Protein AF-A0A3D4QXJ4-F1 (afdb_monomer)

Sequence (279 aa):
ETQIVLYYKHEIADFLVPEVRTVMQEKKSTEELIVEELLKGPQGFQKVLVMPPSTEIIDVTRRNDTVFVNLTDDFLNPFDLSAIPGKENLPEEEVLAAQQEMKLFAIYSIVNSLTYLDGLNQVKIMVSNTQLSYRDMDADLLLQKNSILDLDSPMVALRRNKNVNQTPAETVRFFLNALITDPNWDILYPFLSNRTMDGNKLPPLDEFKAQISPIVGGMISFEGNLILDEEPLREKAFVTVQYTDKTVEPQKVVMEVLTLDYVDGIWKLRLPESFIQLR

Solvent-accessible surface area (backbone atoms only — not comparable to full-atom values): 15657 Å² total; per-residue (Å²): 116,44,80,47,56,38,36,30,34,30,42,80,50,100,31,27,34,47,43,82,44,80,41,80,71,75,93,66,55,72,66,44,49,50,55,55,53,47,74,73,36,66,88,58,85,68,42,34,68,52,64,24,67,84,51,44,79,75,47,62,49,78,56,91,42,35,36,38,40,23,27,36,64,34,60,69,45,75,60,66,41,70,80,37,61,95,42,60,82,61,57,79,89,47,45,62,58,51,47,37,50,44,40,50,49,31,53,46,25,54,29,43,23,53,39,65,43,88,78,32,56,30,31,31,74,27,41,71,88,35,79,44,24,22,54,78,60,48,37,62,84,75,59,56,100,82,52,96,65,58,52,81,36,65,59,69,66,39,55,63,64,67,91,50,34,72,42,63,64,55,49,51,49,55,55,55,56,28,28,40,54,65,56,59,56,89,69,50,52,83,39,43,33,71,32,30,65,92,64,46,73,55,63,60,69,72,59,40,62,71,41,40,45,92,78,53,40,48,41,38,50,67,82,84,70,44,70,76,47,77,51,80,55,95,55,36,32,41,33,32,36,40,38,32,38,56,83,48,90,77,64,42,82,46,74,51,73,46,46,28,38,54,51,94,56,38,59,11,39,26,51,51,66,89,80,47,56,62,114

Radius of gyration: 20.76 Å; Cα contacts (8 Å, |Δi|>4): 523; chains: 1; bounding box: 53×42×66 Å

pLDDT: mean 92.04, std 7.46, range [47.72, 98.75]

Nearest PDB structures (foldseek):
  3zg5-assembly2_B  TM=5.822E-01  e=7.050E-03  Staphylococcus aureus subsp. aureus Mu50
  5m1a-assembly1_A  TM=5.835E-01  e=1.436E-02  Staphylococcus aureus
  4cpk-assembly2_B  TM=5.983E-01  e=1.931E-02  Staphylococcus aureus subsp. aureus Mu50
  5m19-assembly1_A  TM=5.844E-01  e=1.617E-02  Staphylococcus aureus
  5m18-assembly1_A  TM=5.660E-01  e=1.931E-02  Staphylococcus aureus

Secondary structure (DSSP, 8-state):
-EEEEEEEEESSSSSEEEEEEEE---SS-HHHHHHHHHHT---STTEE----TT--EEEEEEETTEEEEEE-GGGGSPP-GGGSTT-TT--HHHHHHHHHHHHHHHHHHHHHHHTTSTT--EEEEEETTB--BTTTTT-GGGS-TT-S--TTSBPPPEEP-GGGB--HHHHHHHHHHHHHS---HHHHGGGB-SB-TTSPBPPPHHHHHHHB-S--SSSEE-SS-SEEEEEE-SSEEEEEEEEEE-SSSS-EEEEEEEEEEEETTEEEEPPPGGG--B-

Structure (mmCIF, N/CA/C/O backbone):
data_AF-A0A3D4QXJ4-F1
#
_entry.id   AF-A0A3D4QXJ4-F1
#
loop_
_atom_site.group_PDB
_atom_site.id
_atom_site.type_symbol
_atom_site.label_atom_id
_atom_site.label_alt_id
_atom_site.label_comp_id
_atom_site.label_asym_id
_atom_site.label_entity_id
_atom_site.label_seq_id
_atom_site.pdbx_PDB_ins_code
_atom_site.Cartn_x
_atom_site.Cartn_y
_atom_site.Cartn_z
_atom_site.occupancy
_atom_site.B_iso_or_equiv
_atom_site.auth_seq_id
_atom_site.auth_comp_id
_atom_site.auth_asym_id
_atom_site.auth_atom_id
_atom_site.pdbx_PDB_model_num
ATOM 1 N N . GLU A 1 1 ? 5.506 -14.517 23.188 1.00 87.88 1 GLU A N 1
ATOM 2 C CA . GLU A 1 1 ? 5.745 -13.746 21.954 1.00 87.88 1 GLU A CA 1
ATOM 3 C C . GLU A 1 1 ? 4.715 -14.146 20.916 1.00 87.88 1 GLU A C 1
ATOM 5 O O . GLU A 1 1 ? 4.414 -15.330 20.803 1.00 87.88 1 GLU A O 1
ATOM 10 N N . THR A 1 2 ? 4.172 -13.163 20.210 1.00 91.88 2 THR A N 1
ATOM 11 C CA . THR A 1 2 ? 3.203 -13.320 19.126 1.00 91.88 2 THR A CA 1
ATOM 12 C C . THR A 1 2 ? 3.778 -12.637 17.896 1.00 91.88 2 THR A C 1
ATOM 14 O O . THR A 1 2 ? 4.283 -11.517 17.987 1.00 91.88 2 THR A O 1
ATOM 17 N N . GLN A 1 3 ? 3.723 -13.314 16.753 1.00 95.19 3 GLN A N 1
ATOM 18 C CA . GLN A 1 3 ? 4.103 -12.732 15.475 1.00 95.19 3 GLN A CA 1
ATOM 19 C C . GLN A 1 3 ? 2.876 -12.072 14.842 1.00 95.19 3 GLN A C 1
ATOM 21 O O . GLN A 1 3 ? 1.833 -12.709 14.703 1.00 95.19 3 GLN A O 1
ATOM 26 N N . ILE A 1 4 ? 3.005 -10.802 14.475 1.00 96.31 4 ILE A N 1
ATOM 27 C CA . ILE A 1 4 ? 1.965 -10.011 13.812 1.00 96.31 4 ILE A CA 1
ATOM 28 C C . ILE A 1 4 ? 2.487 -9.468 12.482 1.00 96.31 4 ILE A C 1
ATOM 30 O O . ILE A 1 4 ? 3.697 -9.326 12.291 1.00 96.31 4 ILE A O 1
ATOM 34 N N . VAL A 1 5 ? 1.567 -9.165 11.567 1.00 96.38 5 VAL A N 1
ATOM 35 C CA . VAL A 1 5 ? 1.877 -8.544 10.275 1.00 96.38 5 VAL A CA 1
ATOM 36 C C . VAL A 1 5 ? 1.193 -7.188 10.201 1.00 96.38 5 VAL A C 1
ATOM 38 O O . VAL A 1 5 ? -0.025 -7.095 10.342 1.00 96.38 5 VAL A O 1
ATOM 41 N N . LEU A 1 6 ? 1.993 -6.151 9.982 1.00 97.69 6 LEU A N 1
ATOM 42 C CA . LEU A 1 6 ? 1.577 -4.754 9.940 1.00 97.69 6 LEU A CA 1
ATOM 43 C C . LEU A 1 6 ? 1.812 -4.207 8.535 1.00 97.69 6 LEU A C 1
ATOM 45 O O . LEU A 1 6 ? 2.882 -4.405 7.974 1.00 97.69 6 LEU A O 1
ATOM 49 N N . TYR A 1 7 ? 0.826 -3.540 7.950 1.00 97.44 7 TYR A N 1
ATOM 50 C CA . TYR A 1 7 ? 0.940 -2.956 6.615 1.00 97.44 7 TYR A CA 1
ATOM 51 C C . TYR A 1 7 ? 1.216 -1.462 6.713 1.00 97.44 7 TYR A C 1
ATOM 53 O O . TYR A 1 7 ? 0.394 -0.721 7.240 1.00 97.44 7 TYR A O 1
ATOM 61 N N . TYR A 1 8 ? 2.335 -1.013 6.154 1.00 97.44 8 TYR A N 1
ATOM 62 C CA . TYR A 1 8 ? 2.738 0.396 6.118 1.00 97.44 8 TYR A CA 1
ATOM 63 C C . TYR A 1 8 ? 2.820 0.889 4.682 1.00 97.44 8 TYR A C 1
ATOM 65 O O . TYR A 1 8 ? 3.066 0.087 3.785 1.00 97.44 8 TYR A O 1
ATOM 73 N N . LYS A 1 9 ? 2.662 2.194 4.443 1.00 95.81 9 LYS A N 1
ATOM 74 C CA . LYS A 1 9 ? 2.926 2.749 3.110 1.00 95.81 9 LYS A CA 1
ATOM 75 C C . LYS A 1 9 ? 4.417 2.608 2.813 1.00 95.81 9 LYS A C 1
ATOM 77 O O . LYS A 1 9 ? 5.252 2.835 3.690 1.00 95.81 9 LYS A O 1
ATOM 82 N N . HIS A 1 10 ? 4.755 2.243 1.584 1.00 94.12 10 HIS A N 1
ATOM 83 C CA . HIS A 1 10 ? 6.126 2.369 1.114 1.00 94.12 10 HIS A CA 1
ATOM 84 C C . HIS A 1 10 ? 6.531 3.852 1.079 1.00 94.12 10 HIS A C 1
ATOM 86 O O . HIS A 1 10 ? 5.725 4.701 0.702 1.00 94.12 10 HIS A O 1
ATOM 92 N N . GLU A 1 11 ? 7.771 4.182 1.445 1.00 90.81 11 GLU A N 1
ATOM 93 C CA . GLU A 1 11 ? 8.228 5.578 1.588 1.00 90.81 11 GLU A CA 1
ATOM 94 C C . GLU A 1 11 ? 7.940 6.432 0.340 1.00 90.81 11 GLU A C 1
ATOM 96 O O . GLU A 1 11 ? 7.282 7.462 0.437 1.00 90.81 11 GLU A O 1
ATOM 101 N N . ILE A 1 12 ? 8.322 5.936 -0.838 1.00 85.69 12 ILE A N 1
ATOM 102 C CA . ILE A 1 12 ? 8.259 6.667 -2.116 1.00 85.69 12 ILE A CA 1
ATOM 103 C C . ILE A 1 12 ? 7.176 6.178 -3.079 1.00 85.69 12 ILE A C 1
ATOM 105 O O . ILE A 1 12 ? 6.898 6.844 -4.067 1.00 85.69 12 ILE A O 1
ATOM 109 N N . ALA A 1 13 ? 6.585 5.007 -2.834 1.00 87.31 13 ALA A N 1
ATOM 110 C CA . ALA A 1 13 ? 5.618 4.411 -3.751 1.00 87.31 13 ALA A CA 1
ATOM 111 C C . ALA A 1 13 ? 4.249 4.314 -3.089 1.00 87.31 13 ALA A C 1
ATOM 113 O O . ALA A 1 13 ? 4.142 4.155 -1.870 1.00 87.31 13 ALA A O 1
ATOM 114 N N . ASP A 1 14 ? 3.205 4.425 -3.897 1.00 89.00 14 ASP A N 1
ATOM 115 C CA . ASP A 1 14 ? 1.828 4.507 -3.423 1.00 89.00 14 ASP A CA 1
ATOM 116 C C . ASP A 1 14 ? 1.197 3.110 -3.359 1.00 89.00 14 ASP A C 1
ATOM 118 O O . ASP A 1 14 ? 0.270 2.754 -4.081 1.00 89.00 14 ASP A O 1
ATOM 122 N N . PHE A 1 15 ? 1.759 2.296 -2.465 1.00 92.00 15 PHE A N 1
ATOM 123 C CA . PHE A 1 15 ? 1.221 1.008 -2.038 1.00 92.00 15 PHE A CA 1
ATOM 124 C C . PHE A 1 15 ? 1.662 0.678 -0.610 1.00 92.00 15 PHE A C 1
ATOM 126 O O . PHE A 1 15 ? 2.606 1.255 -0.063 1.00 92.00 15 PHE A O 1
ATOM 133 N N . LEU A 1 16 ? 0.982 -0.291 -0.008 1.00 95.81 16 LEU A N 1
ATOM 134 C CA . LEU A 1 16 ? 1.282 -0.833 1.304 1.00 95.81 16 LEU A CA 1
ATOM 135 C C . LEU A 1 16 ? 2.229 -2.032 1.200 1.00 95.81 16 LEU A C 1
ATOM 137 O O . LEU A 1 16 ? 2.061 -2.909 0.356 1.00 95.81 16 LEU A O 1
ATOM 141 N N . VAL A 1 17 ? 3.186 -2.120 2.110 1.00 95.38 17 VAL A N 1
ATOM 142 C CA . VAL A 1 17 ? 4.108 -3.249 2.248 1.00 95.38 17 VAL A CA 1
ATOM 143 C C . VAL A 1 17 ? 4.004 -3.834 3.659 1.00 95.38 17 VAL A C 1
ATOM 145 O O . VAL A 1 17 ? 3.865 -3.081 4.628 1.00 95.38 17 VAL A O 1
ATOM 148 N N . PRO A 1 18 ? 4.037 -5.168 3.807 1.00 95.31 18 PRO A N 1
ATOM 149 C CA . PRO A 1 18 ? 3.991 -5.810 5.110 1.00 95.31 18 PRO A CA 1
ATOM 150 C C . PRO A 1 18 ? 5.315 -5.669 5.875 1.00 95.31 18 PRO A C 1
ATOM 152 O O . PRO A 1 18 ? 6.410 -5.707 5.317 1.00 95.31 18 PRO A O 1
ATOM 155 N N . GLU A 1 19 ? 5.205 -5.600 7.192 1.00 95.75 19 GLU A N 1
ATOM 156 C CA . GLU A 1 19 ? 6.273 -5.762 8.167 1.00 95.75 19 GLU A CA 1
ATOM 157 C C . GLU A 1 19 ? 5.863 -6.869 9.138 1.00 95.75 19 GLU A C 1
ATOM 159 O O . GLU A 1 19 ? 4.765 -6.850 9.695 1.00 95.75 19 GLU A O 1
ATOM 164 N N . VAL A 1 20 ? 6.744 -7.848 9.337 1.00 95.19 20 VAL A N 1
ATOM 165 C CA . VAL A 1 20 ? 6.538 -8.906 10.326 1.00 95.19 20 VAL A CA 1
ATOM 166 C C . VAL A 1 20 ? 7.206 -8.479 11.625 1.00 95.19 20 VAL A C 1
ATOM 168 O O . VAL A 1 20 ? 8.414 -8.250 11.647 1.00 95.19 20 VAL A O 1
ATOM 171 N N . ARG A 1 21 ? 6.434 -8.405 12.710 1.00 94.62 21 ARG A N 1
ATOM 172 C CA . ARG A 1 21 ? 6.926 -8.000 14.030 1.00 94.62 21 ARG A CA 1
ATOM 173 C C . ARG A 1 21 ? 6.649 -9.085 15.060 1.00 94.62 21 ARG A C 1
ATOM 175 O O . ARG A 1 21 ? 5.556 -9.645 15.103 1.00 94.62 21 ARG A O 1
ATOM 182 N N . THR A 1 22 ? 7.632 -9.360 15.910 1.00 95.06 22 THR A N 1
ATOM 183 C CA . THR A 1 22 ? 7.460 -10.226 17.080 1.00 95.06 22 THR A CA 1
ATOM 184 C C . THR A 1 22 ? 7.271 -9.352 18.308 1.00 95.06 22 THR A C 1
ATOM 186 O O . THR A 1 22 ? 8.143 -8.553 18.640 1.00 95.06 22 THR A O 1
ATOM 189 N N . VAL A 1 23 ? 6.133 -9.498 18.982 1.00 94.31 23 VAL A N 1
ATOM 190 C CA . VAL A 1 23 ? 5.751 -8.668 20.130 1.00 94.31 23 VAL A CA 1
ATOM 191 C C . VAL A 1 23 ? 5.362 -9.521 21.331 1.00 94.31 23 VAL A C 1
ATOM 193 O O . VAL A 1 23 ? 4.898 -10.658 21.203 1.00 94.31 23 VAL A O 1
ATOM 196 N N . MET A 1 24 ? 5.552 -8.985 22.533 1.00 91.56 24 MET A N 1
ATOM 197 C CA . MET A 1 24 ? 5.084 -9.632 23.756 1.00 91.56 24 MET A CA 1
ATOM 198 C C . MET A 1 24 ? 3.602 -9.334 23.950 1.00 91.56 24 MET A C 1
ATOM 200 O O . MET A 1 24 ? 3.219 -8.221 24.293 1.00 91.56 24 MET A O 1
ATOM 204 N N . GLN A 1 25 ? 2.764 -10.342 23.721 1.00 87.62 25 GLN A N 1
ATOM 205 C CA . GLN A 1 25 ? 1.339 -10.247 23.999 1.00 87.62 25 GLN A CA 1
ATOM 206 C C . GLN A 1 25 ? 1.088 -10.504 25.487 1.00 87.62 25 GLN A C 1
ATOM 208 O O . GLN A 1 25 ? 1.379 -11.586 25.995 1.00 87.62 25 GLN A O 1
ATOM 213 N N . GLU A 1 26 ? 0.562 -9.495 26.178 1.00 85.62 26 GLU A N 1
ATOM 214 C CA . GLU A 1 26 ? 0.156 -9.600 27.580 1.00 85.62 26 GLU A CA 1
ATOM 215 C C . GLU A 1 26 ? -1.332 -9.978 27.694 1.00 85.62 26 GLU A C 1
ATOM 217 O O . GLU A 1 26 ? -1.749 -11.035 27.233 1.00 85.62 26 GLU A O 1
ATOM 222 N N . LYS A 1 27 ? -2.155 -9.127 28.323 1.00 87.75 27 LYS A N 1
ATOM 223 C CA . LYS A 1 27 ? -3.584 -9.385 28.576 1.00 87.75 27 LYS A CA 1
ATOM 224 C C . LYS A 1 27 ? -4.519 -8.887 27.467 1.00 87.75 27 LYS A C 1
ATOM 226 O O . LYS A 1 27 ? -5.724 -9.095 27.576 1.00 87.75 27 LYS A O 1
ATOM 231 N N . LYS A 1 28 ? -3.987 -8.210 26.448 1.00 90.31 28 LYS A N 1
ATOM 232 C CA . LYS A 1 28 ? -4.768 -7.608 25.358 1.00 90.31 28 LYS A CA 1
ATOM 233 C C . LYS A 1 28 ? -5.115 -8.628 24.277 1.00 90.31 28 LYS A C 1
ATOM 235 O O . LYS A 1 28 ? -4.411 -9.630 24.093 1.00 90.31 28 LYS A O 1
ATOM 240 N N . SER A 1 29 ? -6.194 -8.351 23.549 1.00 94.00 29 SER A N 1
ATOM 241 C CA . SER A 1 29 ? -6.539 -9.119 22.349 1.00 94.00 29 SER A CA 1
ATOM 242 C C . SER A 1 29 ? -5.460 -8.950 21.272 1.00 94.00 29 SER A C 1
ATOM 244 O O . SER A 1 29 ? -4.729 -7.957 21.260 1.00 94.00 29 SER A O 1
ATOM 246 N N . THR A 1 30 ? -5.326 -9.925 20.370 1.00 95.56 30 THR A N 1
ATOM 247 C CA . THR A 1 30 ? -4.364 -9.813 19.261 1.00 95.56 30 THR A CA 1
ATOM 248 C C . THR A 1 30 ? -4.776 -8.690 18.306 1.00 95.56 30 THR A C 1
ATOM 250 O O . THR A 1 30 ? -3.919 -8.006 17.760 1.00 95.56 30 THR A O 1
ATOM 253 N N . GLU A 1 31 ? -6.078 -8.462 18.143 1.00 96.94 31 GLU A N 1
ATOM 254 C CA . GLU A 1 31 ? -6.645 -7.380 17.345 1.00 96.94 31 GLU A CA 1
ATOM 255 C C . GLU A 1 31 ? -6.253 -5.997 17.889 1.00 96.94 31 GLU A C 1
ATOM 257 O O . GLU A 1 31 ? -5.743 -5.169 17.139 1.00 96.94 31 GLU A O 1
ATOM 262 N N . GLU A 1 32 ? -6.430 -5.758 19.191 1.00 96.81 32 GLU A N 1
ATOM 263 C CA . GLU A 1 32 ? -6.021 -4.509 19.851 1.00 96.81 32 GLU A CA 1
ATOM 264 C C . GLU A 1 32 ? -4.504 -4.301 19.755 1.00 96.81 32 GLU A C 1
ATOM 266 O O . GLU A 1 32 ? -4.047 -3.230 19.360 1.00 96.81 32 GLU A O 1
ATOM 271 N N . LEU A 1 33 ? -3.725 -5.361 20.006 1.00 96.62 33 LEU A N 1
ATOM 272 C CA . LEU A 1 33 ? -2.267 -5.341 19.881 1.00 96.62 33 LEU A CA 1
ATOM 273 C C . LEU A 1 33 ? -1.806 -4.947 18.469 1.00 96.62 33 LEU A C 1
ATOM 275 O O . LEU A 1 33 ? -0.858 -4.181 18.338 1.00 96.62 33 LEU A O 1
ATOM 279 N N . ILE A 1 34 ? -2.465 -5.442 17.416 1.00 97.75 34 ILE A N 1
ATOM 280 C CA . ILE A 1 34 ? -2.132 -5.092 16.026 1.00 97.75 34 ILE A CA 1
ATOM 281 C C . ILE A 1 34 ? -2.307 -3.598 15.777 1.00 97.75 34 ILE A C 1
ATOM 283 O O . ILE A 1 34 ? -1.409 -2.980 15.211 1.00 97.75 34 ILE A O 1
ATOM 287 N N . VAL A 1 35 ? -3.442 -3.017 16.176 1.00 97.88 35 VAL A N 1
ATOM 288 C CA . VAL A 1 35 ? -3.703 -1.594 15.912 1.00 97.88 35 VAL A CA 1
ATOM 289 C C . VAL A 1 35 ? -2.750 -0.720 16.732 1.00 97.88 35 VAL A C 1
ATOM 291 O O . VAL A 1 35 ? -2.196 0.238 16.201 1.00 97.88 35 VAL A O 1
ATOM 294 N N . GLU A 1 36 ? -2.473 -1.081 17.988 1.00 96.69 36 GLU A N 1
ATOM 295 C CA . GLU A 1 36 ? -1.505 -0.360 18.824 1.00 96.69 36 GLU A CA 1
ATOM 296 C C . GLU A 1 36 ? -0.091 -0.393 18.241 1.00 96.69 36 GLU A C 1
ATOM 298 O O . GLU A 1 36 ? 0.585 0.632 18.165 1.00 96.69 36 GLU A O 1
ATOM 303 N N . GLU A 1 37 ? 0.372 -1.568 17.817 1.00 97.06 37 GLU A N 1
ATOM 304 C CA . GLU A 1 37 ? 1.694 -1.726 17.212 1.00 97.06 37 GLU A CA 1
ATOM 305 C C . GLU A 1 37 ? 1.797 -1.034 15.853 1.00 97.06 37 GLU A C 1
ATOM 307 O O . GLU A 1 37 ? 2.856 -0.495 15.522 1.00 97.06 37 GLU A O 1
ATOM 312 N N . LEU A 1 38 ? 0.701 -0.995 15.090 1.00 98.00 38 LEU A N 1
ATOM 313 C CA . LEU A 1 38 ? 0.627 -0.252 13.840 1.00 98.00 38 LEU A CA 1
ATOM 314 C C . LEU A 1 38 ? 0.870 1.243 14.079 1.00 98.00 38 LEU A C 1
ATOM 316 O O . LEU A 1 38 ? 1.737 1.825 13.427 1.00 98.00 38 LEU A O 1
ATOM 320 N N . LEU A 1 39 ? 0.165 1.839 15.049 1.00 97.31 39 LEU A N 1
ATOM 321 C CA . LEU A 1 39 ? 0.251 3.269 15.374 1.00 97.31 39 LEU A CA 1
ATOM 322 C C . LEU A 1 39 ? 1.609 3.695 15.950 1.00 97.31 39 LEU A C 1
ATOM 324 O O . LEU A 1 39 ? 1.978 4.860 15.832 1.00 97.31 39 LEU A O 1
ATOM 328 N N . LYS A 1 40 ? 2.403 2.766 16.499 1.00 96.62 40 LYS A N 1
ATOM 329 C CA . LYS A 1 40 ? 3.808 3.035 16.876 1.00 96.62 40 LYS A CA 1
ATOM 330 C C . LYS A 1 40 ? 4.716 3.306 15.672 1.00 96.62 40 LYS A C 1
ATOM 332 O O . LYS A 1 40 ? 5.833 3.783 15.854 1.00 96.62 40 LYS A O 1
ATOM 337 N N . GLY A 1 41 ? 4.247 3.004 14.464 1.00 96.25 41 GLY A N 1
ATOM 338 C CA . GLY A 1 41 ? 4.988 3.176 13.224 1.00 96.25 41 GLY A CA 1
ATOM 339 C C . GLY A 1 41 ? 5.901 1.995 12.878 1.00 96.25 41 GLY A C 1
ATOM 340 O O . GLY A 1 41 ? 6.032 1.048 13.663 1.00 96.25 41 GLY A O 1
ATOM 341 N N . PRO A 1 42 ? 6.483 2.010 11.668 1.00 96.00 42 PRO A N 1
ATOM 342 C CA . PRO A 1 42 ? 7.332 0.935 11.167 1.00 96.00 42 PRO A CA 1
ATOM 343 C C . PRO A 1 42 ? 8.685 0.878 11.885 1.00 96.00 42 PRO A C 1
ATOM 345 O O . PRO A 1 42 ? 9.196 1.886 12.368 1.00 96.00 42 PRO A O 1
ATOM 348 N N . GLN A 1 43 ? 9.284 -0.313 11.914 1.00 93.69 43 GLN A N 1
ATOM 349 C CA . GLN A 1 43 ? 10.652 -0.541 12.401 1.00 93.69 43 GLN A CA 1
ATOM 350 C C . GLN A 1 43 ? 11.628 -0.846 11.256 1.00 93.69 43 GLN A C 1
ATOM 352 O O . GLN A 1 43 ? 12.840 -0.710 11.418 1.00 93.69 43 GLN A O 1
ATOM 357 N N . GLY A 1 44 ? 11.109 -1.282 10.107 1.00 85.44 44 GLY A N 1
ATOM 358 C CA . GLY A 1 44 ? 11.886 -1.565 8.911 1.00 85.44 44 GLY A CA 1
ATOM 359 C C . GLY A 1 44 ? 12.138 -0.331 8.045 1.00 85.44 44 GLY A C 1
ATOM 360 O O . GLY A 1 44 ? 11.372 0.631 8.042 1.00 85.44 44 GLY A O 1
ATOM 361 N N . PHE A 1 45 ? 13.198 -0.404 7.243 1.00 85.88 45 PHE A N 1
ATOM 362 C CA . PHE A 1 45 ? 13.494 0.591 6.215 1.00 85.88 45 PHE A CA 1
ATOM 363 C C . PHE A 1 45 ? 12.397 0.639 5.138 1.00 85.88 45 PHE A C 1
ATOM 365 O O . PHE A 1 45 ? 11.700 -0.354 4.896 1.00 85.88 45 PHE A O 1
ATOM 372 N N . GLN A 1 46 ? 12.311 1.781 4.449 1.00 90.06 46 GLN A N 1
ATOM 373 C CA . GLN A 1 46 ? 11.451 2.014 3.280 1.00 90.06 46 GLN A CA 1
ATOM 374 C C . GLN A 1 46 ? 9.944 1.993 3.557 1.00 90.06 46 GLN A C 1
ATOM 376 O O . GLN A 1 46 ? 9.127 1.834 2.650 1.00 90.06 46 GLN A O 1
ATOM 381 N N . LYS A 1 47 ? 9.568 2.152 4.825 1.00 94.25 47 LYS A N 1
ATOM 382 C CA . LYS A 1 47 ? 8.190 2.116 5.303 1.00 94.25 47 LYS A CA 1
ATOM 383 C C . LYS A 1 47 ? 7.905 3.392 6.074 1.00 94.25 47 LYS A C 1
ATOM 385 O O . LYS A 1 47 ? 8.744 3.843 6.850 1.00 94.25 47 LYS A O 1
ATOM 390 N N . VAL A 1 48 ? 6.711 3.943 5.895 1.00 95.38 48 VAL A N 1
ATOM 391 C CA . VAL A 1 48 ? 6.237 5.116 6.633 1.00 95.38 48 VAL A CA 1
ATOM 392 C C . VAL A 1 48 ? 4.849 4.856 7.208 1.00 95.38 48 VAL A C 1
ATOM 394 O O . VAL A 1 48 ? 4.008 4.187 6.596 1.00 95.38 48 VAL A O 1
ATOM 397 N N . LEU A 1 49 ? 4.609 5.371 8.415 1.00 95.81 49 LEU A N 1
ATOM 398 C CA . LEU A 1 49 ? 3.267 5.413 8.983 1.00 95.81 49 LEU A CA 1
ATOM 399 C C . LEU A 1 49 ? 2.469 6.496 8.260 1.00 95.81 49 LEU A C 1
ATOM 401 O O . LEU A 1 49 ? 2.884 7.650 8.227 1.00 95.81 49 LEU A O 1
ATOM 405 N N . VAL A 1 50 ? 1.313 6.124 7.720 1.00 94.62 50 VAL A N 1
ATOM 406 C CA . VAL A 1 50 ? 0.352 7.072 7.152 1.00 94.62 50 VAL A CA 1
ATOM 407 C C . VAL A 1 50 ? -0.857 7.086 8.058 1.00 94.62 50 VAL A C 1
ATOM 409 O O . VAL A 1 50 ? -1.721 6.217 7.983 1.00 94.62 50 VAL A O 1
ATOM 412 N N . MET A 1 51 ? -0.867 8.052 8.963 1.00 96.31 51 MET A N 1
ATOM 413 C CA . MET A 1 51 ? -1.939 8.269 9.921 1.00 96.31 51 MET A CA 1
ATOM 414 C C . MET A 1 51 ? -2.005 9.765 10.228 1.00 96.31 51 MET A C 1
ATOM 416 O O . MET A 1 51 ? -0.947 10.398 10.298 1.00 96.31 51 MET A O 1
ATOM 420 N N . PRO A 1 52 ? -3.196 10.350 10.423 1.00 96.19 52 PRO A N 1
ATOM 421 C CA . PRO A 1 52 ? -3.289 11.710 10.926 1.00 96.19 52 PRO A CA 1
ATOM 422 C C . PRO A 1 52 ? -2.595 11.836 12.293 1.00 96.19 52 PRO A C 1
ATOM 424 O O . PRO A 1 52 ? -2.669 10.895 13.100 1.00 96.19 52 PRO A O 1
ATOM 427 N N . PRO A 1 53 ? -1.921 12.966 12.572 1.00 90.06 53 PRO A N 1
ATOM 428 C CA . PRO A 1 53 ? -1.236 13.176 13.843 1.00 90.06 53 PRO A CA 1
ATOM 429 C C . PRO A 1 53 ? -2.174 12.970 15.036 1.00 90.06 53 PRO A C 1
ATOM 431 O O . PRO A 1 53 ? -3.343 13.338 14.968 1.00 90.06 53 PRO A O 1
ATOM 434 N N . SER A 1 54 ? -1.652 12.406 16.127 1.00 93.25 54 SER A N 1
ATOM 435 C CA . SER A 1 54 ? -2.391 12.176 17.383 1.00 93.25 54 SER A CA 1
ATOM 436 C C . SER A 1 54 ? -3.575 11.203 17.300 1.00 93.25 54 SER A C 1
ATOM 438 O O . SER A 1 54 ? -4.334 11.102 18.255 1.00 93.25 54 SER A O 1
ATOM 440 N N . THR A 1 55 ? -3.732 10.450 16.206 1.00 97.19 55 THR A N 1
ATOM 441 C CA . THR A 1 55 ? -4.745 9.384 16.143 1.00 97.19 55 THR A CA 1
ATOM 442 C C . THR A 1 55 ? -4.495 8.336 17.230 1.00 97.19 55 THR A C 1
ATOM 444 O O . THR A 1 55 ? -3.451 7.680 17.234 1.00 97.19 55 THR A O 1
ATOM 447 N N . GLU A 1 56 ? -5.481 8.123 18.101 1.00 97.75 56 GLU A N 1
ATOM 448 C CA . GLU A 1 56 ? -5.449 7.115 19.163 1.00 97.75 56 GLU A CA 1
ATOM 449 C C . GLU A 1 56 ? -6.608 6.115 19.035 1.00 97.75 56 GLU A C 1
ATOM 451 O O . GLU A 1 56 ? -7.611 6.347 18.355 1.00 97.75 56 GLU A O 1
ATOM 456 N N . ILE A 1 57 ? -6.466 4.971 19.706 1.00 97.88 57 ILE A N 1
ATOM 457 C CA . ILE A 1 57 ? -7.498 3.934 19.786 1.00 97.88 57 ILE A CA 1
ATOM 458 C C . ILE A 1 57 ? -8.409 4.239 20.972 1.00 97.88 57 ILE A C 1
ATOM 460 O O . ILE A 1 57 ? -7.942 4.373 22.100 1.00 97.88 57 ILE A O 1
ATOM 464 N N . ILE A 1 58 ? -9.717 4.265 20.728 1.00 98.31 58 ILE A N 1
ATOM 465 C CA . ILE A 1 58 ? -10.734 4.274 21.784 1.00 98.31 58 ILE A CA 1
ATOM 466 C C . ILE A 1 58 ? -11.077 2.840 22.194 1.00 98.31 58 ILE A C 1
ATOM 468 O O . ILE A 1 58 ? -11.146 2.537 23.382 1.00 98.31 58 ILE A O 1
ATOM 472 N N . ASP A 1 59 ? -11.338 1.969 21.215 1.00 98.12 59 ASP A N 1
ATOM 473 C CA . ASP A 1 59 ? -11.724 0.576 21.452 1.00 98.12 59 ASP A CA 1
ATOM 474 C C . ASP A 1 59 ? -11.445 -0.307 20.228 1.00 98.12 59 ASP A C 1
ATOM 476 O O . ASP A 1 59 ? -11.567 0.137 19.081 1.00 98.12 59 ASP A O 1
ATOM 480 N N . VAL A 1 60 ? -11.135 -1.582 20.475 1.00 98.31 60 VAL A N 1
ATOM 481 C CA . VAL A 1 60 ? -11.060 -2.624 19.445 1.00 98.31 60 VAL A CA 1
ATOM 482 C C . VAL A 1 60 ? -11.862 -3.833 19.907 1.00 98.31 60 VAL A C 1
ATOM 484 O O . VAL A 1 60 ? -11.437 -4.597 20.770 1.00 98.31 60 VAL A O 1
ATOM 487 N N . THR A 1 61 ? -13.017 -4.049 19.279 1.00 97.69 61 THR A N 1
ATOM 488 C CA . THR A 1 61 ? -13.930 -5.139 19.641 1.00 97.69 61 THR A CA 1
ATOM 489 C C . THR A 1 61 ? -14.178 -6.064 18.457 1.00 97.69 61 THR A C 1
ATOM 491 O O . THR A 1 61 ? -14.621 -5.639 17.391 1.00 97.69 61 THR A O 1
ATOM 494 N N . ARG A 1 62 ? -13.996 -7.373 18.648 1.00 96.62 62 ARG A N 1
ATOM 495 C CA . ARG A 1 62 ? -14.368 -8.390 17.654 1.00 96.62 62 ARG A CA 1
ATOM 496 C C . ARG A 1 62 ? -15.797 -8.892 17.860 1.00 96.62 62 ARG A C 1
ATOM 498 O O . ARG A 1 62 ? -16.191 -9.248 18.968 1.00 96.62 62 ARG A O 1
ATOM 505 N N . ARG A 1 63 ? -16.559 -9.009 16.768 1.00 96.38 63 ARG A N 1
ATOM 506 C CA . ARG A 1 63 ? -17.832 -9.747 16.709 1.00 96.38 63 ARG A CA 1
ATOM 507 C C . ARG A 1 63 ? -17.830 -10.652 15.478 1.00 96.38 63 ARG A C 1
ATOM 509 O O . ARG A 1 63 ? -17.841 -10.166 14.351 1.00 96.38 63 ARG A O 1
ATOM 516 N N . ASN A 1 64 ? -17.843 -11.967 15.696 1.00 93.56 64 ASN A N 1
ATOM 517 C CA . ASN A 1 64 ? -17.719 -12.982 14.642 1.00 93.56 64 ASN A CA 1
ATOM 518 C C . ASN A 1 64 ? -16.444 -12.784 13.791 1.00 93.56 64 ASN A C 1
ATOM 520 O O . ASN A 1 64 ? -15.333 -12.877 14.318 1.00 93.56 64 ASN A O 1
ATOM 524 N N . ASP A 1 65 ? -16.601 -12.516 12.494 1.00 95.38 65 ASP A N 1
ATOM 525 C CA . ASP A 1 65 ? -15.525 -12.304 11.518 1.00 95.38 65 ASP A CA 1
ATOM 526 C C . ASP A 1 65 ? -15.194 -10.819 11.279 1.00 95.38 65 ASP A C 1
ATOM 528 O O . ASP A 1 65 ? -14.418 -10.492 10.376 1.00 95.38 65 ASP A O 1
ATOM 532 N N . THR A 1 66 ? -15.808 -9.927 12.065 1.00 98.00 66 THR A N 1
ATOM 533 C CA . THR A 1 66 ? -15.706 -8.474 11.926 1.00 98.00 66 THR A CA 1
ATOM 534 C C . THR A 1 66 ? -15.046 -7.863 13.155 1.00 98.00 66 THR A C 1
ATOM 536 O O . THR A 1 66 ? -15.495 -8.088 14.282 1.00 98.00 66 THR A O 1
ATOM 539 N N . VAL A 1 67 ? -14.013 -7.049 12.944 1.00 98.50 67 VAL A N 1
ATOM 540 C CA . VAL A 1 67 ? -13.403 -6.227 14.001 1.00 98.50 67 VAL A CA 1
ATOM 541 C C . VAL A 1 67 ? -13.909 -4.803 13.883 1.00 98.50 67 VAL A C 1
ATOM 543 O O . VAL A 1 67 ? -13.878 -4.219 12.806 1.00 98.50 67 VAL A O 1
ATOM 546 N N . PHE A 1 68 ? -14.380 -4.246 14.987 1.00 98.56 68 PHE A N 1
ATOM 547 C CA . PHE A 1 68 ? -14.758 -2.850 15.114 1.00 98.56 68 PHE A CA 1
ATOM 548 C C . PHE A 1 68 ? -13.566 -2.118 15.715 1.00 98.56 68 PHE A C 1
ATOM 550 O O . PHE A 1 68 ? -13.170 -2.430 16.834 1.00 98.56 68 PHE A O 1
ATOM 557 N N . VAL A 1 69 ? -12.990 -1.190 14.958 1.00 98.69 69 VAL A N 1
ATOM 558 C CA . VAL A 1 69 ? -11.892 -0.330 15.402 1.00 98.69 69 VAL A CA 1
ATOM 559 C C . VAL A 1 69 ? -12.461 1.064 15.559 1.00 98.69 69 VAL A C 1
ATOM 561 O O . VAL A 1 69 ? -12.952 1.646 14.592 1.00 98.69 69 VAL A O 1
ATOM 564 N N . ASN A 1 70 ? -12.429 1.572 16.780 1.00 98.75 70 ASN A N 1
ATOM 565 C CA . ASN A 1 70 ? -12.904 2.897 17.116 1.00 98.75 70 ASN A CA 1
ATOM 566 C C . ASN A 1 70 ? -11.710 3.792 17.437 1.00 98.75 70 ASN A C 1
ATOM 568 O O . ASN A 1 70 ? -10.925 3.466 18.328 1.00 98.75 70 ASN A O 1
ATOM 572 N N . LEU A 1 71 ? -11.581 4.892 16.707 1.00 98.75 71 LEU A N 1
ATOM 573 C CA . LEU A 1 71 ? -10.463 5.829 16.793 1.00 98.75 71 LEU A CA 1
ATOM 574 C C . LEU A 1 71 ? -10.927 7.182 17.342 1.00 98.75 71 LEU A C 1
ATOM 576 O O . LEU A 1 71 ? -12.125 7.483 17.327 1.00 98.75 71 LEU A O 1
ATOM 580 N N . THR A 1 72 ? -9.987 7.996 17.818 1.00 98.62 72 THR A N 1
ATOM 581 C CA . THR A 1 72 ? -10.254 9.400 18.162 1.00 98.62 72 THR A CA 1
ATOM 582 C C . THR A 1 72 ? -10.634 10.220 16.929 1.00 98.62 72 THR A C 1
ATOM 584 O O . THR A 1 72 ? -10.391 9.822 15.787 1.00 98.62 72 THR A O 1
ATOM 587 N N . ASP A 1 73 ? -11.260 11.373 17.159 1.00 98.19 73 ASP A N 1
ATOM 588 C CA . ASP A 1 73 ? -11.598 12.358 16.127 1.00 98.19 73 ASP A CA 1
ATOM 589 C C . ASP A 1 73 ? -10.371 12.913 15.401 1.00 98.19 73 ASP A C 1
ATOM 591 O O . ASP A 1 73 ? -10.496 13.324 14.249 1.00 98.19 73 ASP A O 1
ATOM 595 N N . ASP A 1 74 ? -9.179 12.808 15.996 1.00 98.25 74 ASP A N 1
ATOM 596 C CA . ASP A 1 74 ? -7.913 13.113 15.328 1.00 98.25 74 ASP A CA 1
ATOM 597 C C . ASP A 1 74 ? -7.716 12.340 14.019 1.00 98.25 74 ASP A C 1
ATOM 599 O O . ASP A 1 74 ? -7.060 12.842 13.109 1.00 98.25 74 ASP A O 1
ATOM 603 N N . PHE A 1 75 ? -8.342 11.166 13.865 1.00 98.25 75 PHE A N 1
ATOM 604 C CA . PHE A 1 75 ? -8.322 10.418 12.607 1.00 98.25 75 PHE A CA 1
ATOM 605 C C . PHE A 1 75 ? -8.965 11.179 11.432 1.00 98.25 75 PHE A C 1
ATOM 607 O O . PHE A 1 75 ? -8.802 10.778 10.280 1.00 98.25 75 PHE A O 1
ATOM 614 N N . LEU A 1 76 ? -9.690 12.271 11.679 1.00 97.81 76 LEU A N 1
ATOM 615 C CA . LEU A 1 76 ? -10.263 13.146 10.651 1.00 97.81 76 LEU A CA 1
ATOM 616 C C . LEU A 1 76 ? -9.372 14.352 10.330 1.00 97.81 76 LEU A C 1
ATOM 618 O O . LEU A 1 76 ? -9.649 15.074 9.377 1.00 97.81 76 LEU A O 1
ATOM 622 N N . ASN A 1 77 ? -8.288 14.571 11.078 1.00 97.62 77 ASN A N 1
ATOM 623 C CA . ASN A 1 77 ? -7.370 15.665 10.793 1.00 97.62 77 ASN A CA 1
ATOM 624 C C . ASN A 1 77 ? -6.660 15.460 9.440 1.00 97.62 77 ASN A C 1
ATOM 626 O O . ASN A 1 77 ? -6.455 14.318 9.003 1.00 97.62 77 ASN A O 1
ATOM 630 N N . PRO A 1 78 ? -6.227 16.554 8.787 1.00 96.44 78 PRO A N 1
ATOM 631 C CA . PRO A 1 78 ? -5.345 16.468 7.634 1.00 96.44 78 PRO A CA 1
ATOM 632 C C . PRO A 1 78 ? -4.047 15.724 7.966 1.00 96.44 78 PRO A C 1
ATOM 634 O O . PRO A 1 78 ? -3.477 15.865 9.051 1.00 96.44 78 PRO A O 1
ATOM 637 N N . PHE A 1 79 ? -3.553 14.963 6.997 1.00 96.56 79 PHE A N 1
ATOM 638 C CA . PHE A 1 79 ? -2.242 14.332 7.055 1.00 96.56 79 PHE A CA 1
ATOM 639 C C . PHE A 1 79 ? -1.136 15.382 6.933 1.00 96.56 79 PHE A C 1
ATOM 641 O O . PHE A 1 79 ? -1.234 16.307 6.121 1.00 96.56 79 PHE A O 1
ATOM 648 N N . ASP A 1 80 ? -0.051 15.195 7.684 1.00 95.12 80 ASP A N 1
ATOM 649 C CA . ASP A 1 80 ? 1.183 15.955 7.490 1.00 95.12 80 ASP A CA 1
ATOM 650 C C . ASP A 1 80 ? 1.933 15.423 6.260 1.00 95.12 80 ASP A C 1
ATOM 652 O O . ASP A 1 80 ? 2.752 14.508 6.348 1.00 95.12 80 ASP A O 1
ATOM 656 N N . LEU A 1 81 ? 1.625 15.985 5.088 1.00 94.25 81 LEU A N 1
ATOM 657 C CA . LEU A 1 81 ? 2.253 15.586 3.824 1.00 94.25 81 LEU A CA 1
ATOM 658 C C . LEU A 1 81 ? 3.753 15.913 3.782 1.00 94.25 81 LEU A C 1
ATOM 660 O O . LEU A 1 81 ? 4.488 15.265 3.044 1.00 94.25 81 LEU A O 1
ATOM 664 N N . SER A 1 82 ? 4.224 16.860 4.603 1.00 92.12 82 SER A N 1
ATOM 665 C CA . SER A 1 82 ? 5.650 17.200 4.689 1.00 92.12 82 SER A CA 1
ATOM 666 C C . SER A 1 82 ? 6.494 16.101 5.334 1.00 92.12 82 SER A C 1
ATOM 668 O O . SER A 1 82 ? 7.698 16.027 5.098 1.00 92.12 82 SER A O 1
ATOM 670 N N . ALA A 1 83 ? 5.859 15.209 6.097 1.00 90.06 83 ALA A N 1
ATOM 671 C CA . ALA A 1 83 ? 6.492 14.033 6.680 1.00 90.06 83 ALA A CA 1
ATOM 672 C C . ALA A 1 83 ? 6.513 12.818 5.731 1.00 90.06 83 ALA A C 1
ATOM 674 O O . ALA A 1 83 ? 7.044 11.768 6.100 1.00 90.06 83 ALA A O 1
ATOM 675 N N . ILE A 1 84 ? 5.930 12.928 4.530 1.00 91.19 84 ILE A N 1
ATOM 676 C CA . ILE A 1 84 ? 5.811 11.825 3.571 1.00 91.19 84 ILE A CA 1
ATOM 677 C C . ILE A 1 84 ? 6.757 12.077 2.388 1.00 91.19 84 ILE A C 1
ATOM 679 O O . ILE A 1 84 ? 6.527 13.016 1.623 1.00 91.19 84 ILE A O 1
ATOM 683 N N . PRO A 1 85 ? 7.790 11.232 2.196 1.00 89.06 85 PRO A N 1
ATOM 684 C CA . PRO A 1 85 ? 8.735 11.387 1.097 1.00 89.06 85 PRO A CA 1
ATOM 685 C C . PRO A 1 85 ? 8.056 11.487 -0.273 1.00 89.06 85 PRO A C 1
ATOM 687 O O . PRO A 1 85 ? 7.223 10.653 -0.635 1.00 89.06 85 PRO A O 1
ATOM 690 N N . GLY A 1 86 ? 8.427 12.510 -1.043 1.00 85.81 86 GLY A N 1
ATOM 691 C CA . GLY A 1 86 ? 7.869 12.793 -2.368 1.00 85.81 86 GLY A CA 1
ATOM 692 C C . GLY A 1 86 ? 6.552 13.576 -2.355 1.00 85.81 86 GLY A C 1
ATOM 693 O O . GLY A 1 86 ? 5.998 13.830 -3.424 1.00 85.81 86 GLY A O 1
ATOM 694 N N . LYS A 1 87 ? 6.040 13.960 -1.178 1.00 90.69 87 LYS A N 1
ATOM 695 C CA . LYS A 1 87 ? 4.800 14.736 -1.014 1.00 90.69 87 LYS A CA 1
ATOM 696 C C . LYS A 1 87 ? 5.015 16.060 -0.256 1.00 90.69 87 LYS A C 1
ATOM 698 O O . LYS A 1 87 ? 4.050 16.745 0.072 1.00 90.69 87 LYS A O 1
ATOM 703 N N . GLU A 1 88 ? 6.266 16.471 -0.038 1.00 91.62 88 GLU A N 1
ATOM 704 C CA . GLU A 1 88 ? 6.626 17.622 0.802 1.00 91.62 88 GLU A CA 1
ATOM 705 C C . GLU A 1 88 ? 6.298 18.980 0.172 1.00 91.62 88 GLU A C 1
ATOM 707 O O . GLU A 1 88 ? 6.058 19.949 0.887 1.00 91.62 88 GLU A O 1
ATOM 712 N N . ASN A 1 89 ? 6.305 19.058 -1.161 1.00 90.81 89 ASN A N 1
ATOM 713 C CA . ASN A 1 89 ? 6.132 20.303 -1.915 1.00 90.81 89 ASN A CA 1
ATOM 714 C C . ASN A 1 89 ? 5.147 20.119 -3.078 1.00 90.81 89 ASN A C 1
ATOM 716 O O . ASN A 1 89 ? 5.453 20.467 -4.220 1.00 90.81 89 ASN A O 1
ATOM 720 N N . LEU A 1 90 ? 3.989 19.519 -2.800 1.00 93.44 90 LEU A N 1
ATOM 721 C CA . LEU A 1 90 ? 2.952 19.336 -3.813 1.00 93.44 90 LEU A CA 1
ATOM 722 C C . LEU A 1 90 ? 2.323 20.681 -4.219 1.00 93.44 90 LEU A C 1
ATOM 724 O O . LEU A 1 90 ? 2.108 21.536 -3.352 1.00 93.44 90 LEU A O 1
ATOM 728 N N . PRO A 1 91 ? 1.993 20.872 -5.511 1.00 95.94 91 PRO A N 1
ATOM 729 C CA . PRO A 1 91 ? 1.141 21.971 -5.953 1.00 95.94 91 PRO A CA 1
ATOM 730 C C . PRO A 1 91 ? -0.192 21.978 -5.192 1.00 95.94 91 PRO A C 1
ATOM 732 O O . PRO A 1 91 ? -0.721 20.918 -4.856 1.00 95.94 91 PRO A O 1
ATOM 735 N N . GLU A 1 92 ? -0.752 23.162 -4.929 1.00 95.44 92 GLU A N 1
ATOM 736 C CA . GLU A 1 92 ? -1.982 23.321 -4.134 1.00 95.44 92 GLU A CA 1
ATOM 737 C C . GLU A 1 92 ? -3.148 22.502 -4.710 1.00 95.44 92 GLU A C 1
ATOM 739 O O . GLU A 1 92 ? -3.917 21.886 -3.971 1.00 95.44 92 GLU A O 1
ATOM 744 N N . GLU A 1 93 ? -3.232 22.422 -6.037 1.00 96.06 93 GLU A N 1
ATOM 745 C CA . GLU A 1 93 ? -4.229 21.645 -6.769 1.00 96.06 93 GLU A CA 1
ATOM 746 C C . GLU A 1 93 ? -4.117 20.122 -6.569 1.00 96.06 93 GLU A C 1
ATOM 748 O O . GLU A 1 93 ? -5.108 19.411 -6.746 1.00 96.06 93 GLU A O 1
ATOM 753 N N . GLU A 1 94 ? -2.949 19.611 -6.169 1.00 96.12 94 GLU A N 1
ATOM 754 C CA . GLU A 1 94 ? -2.705 18.184 -5.921 1.00 96.12 94 GLU A CA 1
ATOM 755 C C . GLU A 1 94 ? -2.891 17.800 -4.444 1.00 96.12 94 GLU A C 1
ATOM 757 O O . GLU A 1 94 ? -3.096 16.623 -4.131 1.00 96.12 94 GLU A O 1
ATOM 762 N N . VAL A 1 95 ? -2.886 18.777 -3.526 1.00 96.31 95 VAL A N 1
ATOM 763 C CA . VAL A 1 95 ? -2.959 18.536 -2.073 1.00 96.31 95 VAL A CA 1
ATOM 764 C C . VAL A 1 95 ? -4.211 17.751 -1.689 1.00 96.31 95 VAL A C 1
ATOM 766 O O . VAL A 1 95 ? -4.117 16.802 -0.913 1.00 96.31 95 VAL A O 1
ATOM 769 N N . LEU A 1 96 ? -5.380 18.098 -2.238 1.00 95.31 96 LEU A N 1
ATOM 770 C CA . LEU A 1 96 ? -6.628 17.397 -1.916 1.00 95.31 96 LEU A CA 1
ATOM 771 C C . LEU A 1 96 ? -6.572 15.919 -2.329 1.00 95.31 96 LEU A C 1
ATOM 773 O O . LEU A 1 96 ? -6.945 15.046 -1.547 1.00 95.31 96 LEU A O 1
ATOM 777 N N . ALA A 1 97 ? -6.070 15.637 -3.534 1.00 95.56 97 ALA A N 1
ATOM 778 C CA . ALA A 1 97 ? -5.937 14.270 -4.025 1.00 95.56 97 ALA A CA 1
ATOM 779 C C . ALA A 1 97 ? -4.959 13.464 -3.157 1.00 95.56 97 ALA A C 1
ATOM 781 O O . ALA A 1 97 ? -5.261 12.330 -2.785 1.00 95.56 97 ALA A O 1
ATOM 782 N N . ALA A 1 98 ? -3.836 14.070 -2.759 1.00 95.62 98 ALA A N 1
ATOM 783 C CA . ALA A 1 98 ? -2.874 13.444 -1.858 1.00 95.62 98 ALA A CA 1
ATOM 784 C C . ALA A 1 98 ? -3.469 13.161 -0.467 1.00 95.62 98 ALA A C 1
ATOM 786 O O . ALA A 1 98 ? -3.246 12.084 0.079 1.00 95.62 98 ALA A O 1
ATOM 787 N N . GLN A 1 99 ? -4.265 14.073 0.100 1.00 96.62 99 GLN A N 1
ATOM 788 C CA . GLN A 1 99 ? -4.963 13.852 1.376 1.00 96.62 99 GLN A CA 1
ATOM 789 C C . GLN A 1 99 ? -5.937 12.666 1.296 1.00 96.62 99 GLN A C 1
ATOM 791 O O . GLN A 1 99 ? -5.917 11.790 2.165 1.00 96.62 99 GLN A O 1
ATOM 796 N N . GLN A 1 100 ? -6.743 12.593 0.232 1.00 96.00 100 GLN A N 1
ATOM 797 C CA . GLN A 1 100 ? -7.672 11.479 0.008 1.00 96.00 100 GLN A CA 1
ATOM 798 C C . GLN A 1 100 ? -6.933 10.147 -0.185 1.00 96.00 100 GLN A C 1
ATOM 800 O O . GLN A 1 100 ? -7.346 9.113 0.346 1.00 96.00 100 GLN A O 1
ATOM 805 N N . GLU A 1 101 ? -5.808 10.162 -0.899 1.00 96.12 101 GLU A N 1
ATOM 806 C CA . GLU A 1 101 ? -4.946 8.993 -1.061 1.00 96.12 101 GLU A CA 1
ATOM 807 C C . GLU A 1 101 ? -4.335 8.547 0.280 1.00 96.12 101 GLU A C 1
ATOM 809 O O . GLU A 1 101 ? -4.326 7.357 0.602 1.00 96.12 101 GLU A O 1
ATOM 814 N N . MET A 1 102 ? -3.881 9.482 1.120 1.00 97.25 102 MET A N 1
ATOM 815 C CA . MET A 1 102 ? -3.358 9.136 2.443 1.00 97.25 102 MET A CA 1
ATOM 816 C C . MET A 1 102 ? -4.451 8.566 3.347 1.00 97.25 102 MET A C 1
ATOM 818 O O . MET A 1 102 ? -4.194 7.606 4.077 1.00 97.25 102 MET A O 1
ATOM 822 N N . LYS A 1 103 ? -5.694 9.058 3.244 1.00 97.94 103 LYS A N 1
ATOM 823 C CA . LYS A 1 103 ? -6.836 8.454 3.943 1.00 97.94 103 LYS A CA 1
ATOM 824 C C . LYS A 1 103 ? -7.072 7.015 3.499 1.00 97.94 103 LYS A C 1
ATOM 826 O O . LYS A 1 103 ? -7.230 6.133 4.346 1.00 97.94 103 LYS A O 1
ATOM 831 N N . LEU A 1 104 ? -7.034 6.759 2.191 1.00 97.62 104 LEU A N 1
ATOM 832 C CA . LEU A 1 104 ? -7.144 5.416 1.623 1.00 97.62 104 LEU A CA 1
ATOM 833 C C . LEU A 1 104 ? -6.082 4.473 2.212 1.00 97.62 104 LEU A C 1
ATOM 835 O O . LEU A 1 104 ? -6.421 3.378 2.674 1.00 97.62 104 LEU A O 1
ATOM 839 N N . PHE A 1 105 ? -4.814 4.901 2.245 1.00 97.75 105 PHE A N 1
ATOM 840 C CA . PHE A 1 105 ? -3.727 4.099 2.812 1.00 97.75 105 PHE A CA 1
ATOM 841 C C . PHE A 1 105 ? -3.836 3.918 4.322 1.00 97.75 105 PHE A C 1
ATOM 843 O O . PHE A 1 105 ? -3.615 2.805 4.790 1.00 97.75 105 PHE A O 1
ATOM 850 N N . ALA A 1 106 ? -4.220 4.944 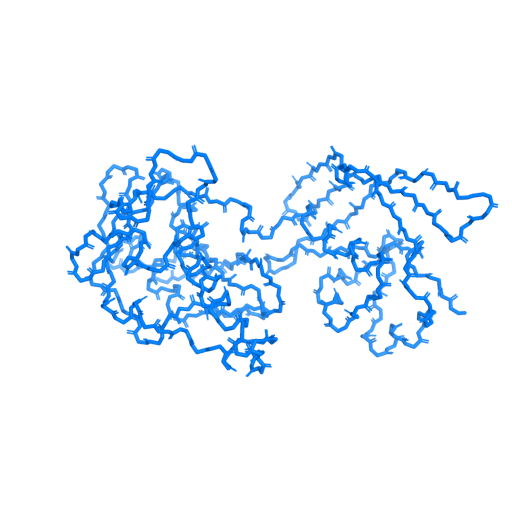5.083 1.00 98.19 106 ALA A N 1
ATOM 851 C CA . ALA A 1 106 ? -4.409 4.837 6.529 1.00 98.19 106 ALA A CA 1
ATOM 852 C C . ALA A 1 106 ? -5.491 3.804 6.881 1.00 98.19 106 ALA A C 1
ATOM 854 O O . ALA A 1 106 ? -5.287 2.922 7.719 1.00 98.19 106 ALA A O 1
ATOM 855 N N . ILE A 1 107 ? -6.625 3.853 6.175 1.00 98.50 107 ILE A N 1
ATOM 856 C CA . ILE A 1 107 ? -7.719 2.897 6.352 1.00 98.50 107 ILE A CA 1
ATOM 857 C C . ILE A 1 107 ? -7.253 1.484 5.993 1.00 98.50 107 ILE A C 1
ATOM 859 O O . ILE A 1 107 ? -7.416 0.557 6.791 1.00 98.50 107 ILE A O 1
ATOM 863 N N . TYR A 1 108 ? -6.651 1.291 4.816 1.00 98.31 108 TYR A N 1
ATOM 864 C CA . TYR A 1 108 ? -6.233 -0.046 4.400 1.00 98.31 108 TYR A CA 1
ATOM 865 C C . TYR A 1 108 ? -5.021 -0.581 5.159 1.00 98.31 108 TYR A C 1
ATOM 867 O O . TYR A 1 108 ? -4.897 -1.796 5.282 1.00 98.31 108 TYR A O 1
ATOM 875 N N . SER A 1 109 ? -4.187 0.278 5.736 1.00 98.31 109 SER A N 1
ATOM 876 C CA . SER A 1 109 ? -3.128 -0.105 6.668 1.00 98.31 109 SER A CA 1
ATOM 877 C C . 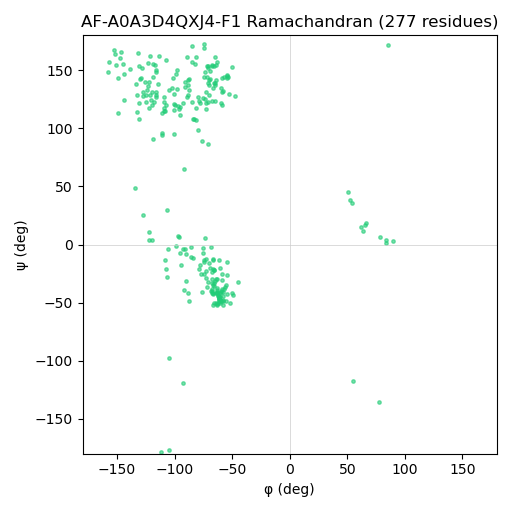SER A 1 109 ? -3.719 -0.842 7.877 1.00 98.31 109 SER A C 1
ATOM 879 O O . SER A 1 109 ? -3.304 -1.963 8.181 1.00 98.31 109 SER A O 1
ATOM 881 N N . ILE A 1 110 ? -4.786 -0.305 8.482 1.00 98.50 110 ILE A N 1
ATOM 882 C CA . ILE A 1 110 ? -5.519 -0.964 9.577 1.00 98.50 110 ILE A CA 1
ATOM 883 C C . ILE A 1 110 ? -6.229 -2.230 9.076 1.00 98.50 110 ILE A C 1
ATOM 885 O O . ILE A 1 110 ? -6.054 -3.316 9.637 1.00 98.50 110 ILE A O 1
ATOM 889 N N . VAL A 1 111 ? -7.019 -2.110 8.001 1.00 98.50 111 VAL A N 1
ATOM 890 C CA . VAL A 1 111 ? -7.846 -3.211 7.475 1.00 98.50 111 VAL A CA 1
ATOM 891 C C . VAL A 1 111 ? -6.980 -4.404 7.075 1.00 98.50 111 VAL A C 1
ATOM 893 O O . VAL A 1 111 ? -7.276 -5.535 7.461 1.00 98.50 111 VAL A O 1
ATOM 896 N N . ASN A 1 112 ? -5.905 -4.184 6.318 1.00 97.75 112 ASN A N 1
ATOM 897 C CA . ASN A 1 112 ? -5.061 -5.260 5.806 1.00 97.75 112 ASN A CA 1
ATOM 898 C C . ASN A 1 112 ? -4.241 -5.925 6.915 1.00 97.75 112 ASN A C 1
ATOM 900 O O . ASN A 1 112 ? -4.054 -7.142 6.845 1.00 97.75 112 ASN A O 1
ATOM 904 N N . SER A 1 113 ? -3.832 -5.177 7.947 1.00 97.75 113 SER A N 1
ATOM 905 C CA . SER A 1 113 ? -3.142 -5.728 9.123 1.00 97.75 113 SER A CA 1
ATOM 906 C C . SER A 1 113 ? -4.060 -6.653 9.926 1.00 97.75 113 SER A C 1
ATOM 908 O O . SER A 1 113 ? -3.725 -7.810 10.166 1.00 97.75 113 SER A O 1
ATOM 910 N N . LEU A 1 114 ? -5.273 -6.200 10.261 1.00 98.25 114 LEU A N 1
ATOM 911 C CA . LEU A 1 114 ? -6.231 -7.006 11.028 1.00 98.25 114 LEU A CA 1
ATOM 912 C C . LEU A 1 114 ? -6.735 -8.226 10.253 1.00 98.25 114 LEU A C 1
ATOM 914 O O . LEU A 1 114 ? -6.788 -9.327 10.790 1.00 98.25 114 LEU A O 1
ATOM 918 N N . THR A 1 115 ? -7.050 -8.061 8.968 1.00 97.31 115 THR A N 1
ATOM 919 C CA . THR A 1 115 ? -7.488 -9.172 8.098 1.00 97.31 115 THR A CA 1
ATOM 920 C C . THR A 1 115 ? -6.347 -10.111 7.691 1.00 97.31 115 THR A C 1
ATOM 922 O O . THR A 1 115 ? -6.547 -11.001 6.865 1.00 97.31 115 THR A O 1
ATOM 925 N N . TYR A 1 116 ? -5.133 -9.916 8.225 1.00 94.56 116 TYR A N 1
ATOM 926 C CA . TYR A 1 116 ? -4.074 -10.925 8.144 1.00 94.56 116 TYR A CA 1
ATOM 927 C C . TYR A 1 116 ? -4.298 -12.059 9.137 1.00 94.56 116 TYR A C 1
ATOM 929 O O . TYR A 1 116 ? -3.845 -13.170 8.887 1.00 94.56 116 TYR A O 1
ATOM 937 N N . LEU A 1 117 ? -5.014 -11.799 10.231 1.00 93.56 117 LEU A N 1
ATOM 938 C CA . LEU A 1 117 ? -5.361 -12.834 11.189 1.00 93.56 117 LEU A CA 1
ATOM 939 C C . LEU A 1 117 ? -6.387 -13.807 10.608 1.00 93.56 117 LEU A C 1
ATOM 941 O O . LEU A 1 117 ? -7.403 -13.412 10.028 1.00 93.56 117 LEU A O 1
ATOM 945 N N . ASP A 1 118 ? -6.154 -15.092 10.857 1.00 90.19 118 ASP A N 1
ATOM 946 C CA . ASP A 1 118 ? -7.075 -16.145 10.459 1.00 90.19 118 ASP A CA 1
ATOM 947 C C . ASP A 1 118 ? -8.458 -15.956 11.105 1.00 90.19 118 ASP A C 1
ATOM 949 O O . ASP A 1 118 ? -8.612 -15.682 12.300 1.00 90.19 118 ASP A O 1
ATOM 953 N N . GLY A 1 119 ? -9.500 -16.122 10.291 1.00 90.12 119 GLY A N 1
ATOM 954 C CA . GLY A 1 119 ? -10.890 -15.975 10.722 1.00 90.12 119 GLY A CA 1
ATOM 955 C C . GLY A 1 119 ? -11.384 -14.529 10.847 1.00 90.12 119 GLY A C 1
ATOM 956 O O . GLY A 1 119 ? -12.511 -14.337 11.311 1.00 90.12 119 GLY A O 1
ATOM 957 N N . LEU A 1 120 ? -10.590 -13.530 10.438 1.00 92.94 120 LEU A N 1
ATOM 958 C CA . LEU A 1 120 ? -11.029 -12.143 10.271 1.00 92.94 120 LEU A CA 1
ATOM 959 C C . LEU A 1 120 ? -11.143 -11.776 8.793 1.00 92.94 120 LEU A C 1
ATOM 961 O O . LEU A 1 120 ? -10.163 -11.782 8.054 1.00 92.94 120 LEU A O 1
ATOM 965 N N . ASN A 1 121 ? -12.350 -11.401 8.370 1.00 94.12 121 ASN A N 1
ATOM 966 C CA . ASN A 1 121 ? -12.631 -11.104 6.964 1.00 94.12 121 ASN A CA 1
ATOM 967 C C . ASN A 1 121 ? -12.799 -9.611 6.694 1.00 94.12 121 ASN A C 1
ATOM 969 O O . ASN A 1 121 ? -12.573 -9.160 5.568 1.00 94.12 121 ASN A O 1
ATOM 973 N N . GLN A 1 122 ? -13.243 -8.851 7.698 1.00 97.75 122 GLN A N 1
ATOM 974 C CA . GLN A 1 122 ? -13.595 -7.449 7.519 1.00 97.75 122 GLN A CA 1
ATOM 975 C C . GLN A 1 122 ? -13.393 -6.613 8.782 1.00 97.75 122 GLN A C 1
ATOM 977 O O . GLN A 1 122 ? -13.441 -7.110 9.907 1.00 97.75 122 GLN A O 1
ATOM 982 N N . VAL A 1 123 ? -13.185 -5.317 8.580 1.00 98.62 123 VAL A N 1
ATOM 983 C CA . VAL A 1 123 ? -12.969 -4.333 9.638 1.00 98.62 123 VAL A CA 1
ATOM 984 C C . VAL A 1 123 ? -13.945 -3.184 9.460 1.00 98.62 123 VAL A C 1
ATOM 986 O O . VAL A 1 123 ? -14.102 -2.637 8.371 1.00 98.62 123 VAL A O 1
ATOM 989 N N . LYS A 1 124 ? -14.612 -2.809 10.543 1.00 98.38 124 LYS A N 1
ATOM 990 C CA . LYS A 1 124 ? -15.459 -1.631 10.628 1.00 98.38 124 LYS A CA 1
ATOM 991 C C . LYS A 1 124 ? -14.684 -0.524 11.333 1.00 98.38 124 LYS A C 1
ATOM 993 O O . LYS A 1 124 ? -14.379 -0.666 12.512 1.00 98.38 124 LYS A O 1
ATOM 998 N N . ILE A 1 125 ? -14.406 0.564 10.621 1.00 98.50 125 ILE A N 1
ATOM 999 C CA . ILE A 1 125 ? -13.789 1.761 11.198 1.00 98.50 125 ILE A CA 1
ATOM 1000 C C . ILE A 1 125 ? -14.896 2.671 11.741 1.00 98.50 125 ILE A C 1
ATOM 1002 O O . ILE A 1 125 ? -15.911 2.890 11.074 1.00 98.50 125 ILE A O 1
ATOM 1006 N N . MET A 1 126 ? -14.712 3.157 12.963 1.00 98.44 126 MET A N 1
ATOM 1007 C CA . MET A 1 126 ? -15.561 4.136 13.638 1.00 98.44 126 MET A CA 1
ATOM 1008 C C . MET A 1 126 ? -14.677 5.243 14.205 1.00 98.44 126 MET A C 1
ATOM 1010 O O . MET A 1 126 ? -13.513 5.005 14.524 1.00 98.44 126 MET A O 1
ATOM 1014 N N . VAL A 1 127 ? -15.244 6.435 14.351 1.00 98.56 127 VAL A N 1
ATOM 1015 C CA . VAL A 1 127 ? -14.557 7.590 14.937 1.00 98.56 127 VAL A CA 1
ATOM 1016 C C . VAL A 1 127 ? -15.433 8.147 16.044 1.00 98.56 127 VAL A C 1
ATOM 1018 O O . VAL A 1 127 ? -16.628 8.365 15.833 1.00 98.56 127 VAL A O 1
ATOM 1021 N N . SER A 1 128 ? -14.872 8.331 17.238 1.00 97.62 128 SER A N 1
ATOM 1022 C CA . SER A 1 128 ? -15.590 8.858 18.404 1.00 97.62 128 SER A CA 1
ATOM 1023 C C . SER A 1 128 ? -16.915 8.128 18.669 1.00 97.62 128 SER A C 1
ATOM 1025 O O . SER A 1 128 ? -17.956 8.742 18.904 1.00 97.62 128 SER A O 1
ATOM 1027 N N . ASN A 1 129 ? -16.886 6.789 18.615 1.00 97.62 129 ASN A N 1
ATOM 1028 C CA . ASN A 1 129 ? -18.046 5.893 18.765 1.00 97.62 129 ASN A CA 1
ATOM 1029 C C . ASN A 1 129 ? -19.143 6.056 17.695 1.00 97.62 129 ASN A C 1
ATOM 1031 O O . ASN A 1 129 ? -20.254 5.553 17.874 1.00 97.62 129 ASN A O 1
ATOM 1035 N N . THR A 1 130 ? -18.851 6.733 16.585 1.00 97.81 130 THR A N 1
ATOM 1036 C CA . THR A 1 130 ? -19.821 7.036 15.530 1.00 97.81 130 THR A CA 1
ATOM 1037 C C . THR A 1 130 ? -19.457 6.323 14.231 1.00 97.81 130 THR A C 1
ATOM 1039 O O . THR A 1 130 ? -18.296 6.260 13.823 1.00 97.81 130 THR A O 1
ATOM 1042 N N . GLN A 1 131 ? -20.475 5.777 13.559 1.00 97.94 131 GLN A N 1
ATOM 1043 C CA . GLN A 1 131 ? -20.353 5.318 12.180 1.00 97.94 131 GLN A CA 1
ATOM 1044 C C . GLN A 1 131 ? -20.534 6.515 11.246 1.00 97.94 131 GLN A C 1
ATOM 1046 O O . GLN A 1 131 ? -21.652 6.998 11.076 1.00 97.94 131 GLN A O 1
ATOM 1051 N N . LEU A 1 132 ? -19.440 6.955 10.634 1.00 98.19 132 LEU A N 1
ATOM 1052 C CA . LEU A 1 132 ? -19.441 8.068 9.690 1.00 98.19 132 LEU A CA 1
ATOM 1053 C C . LEU A 1 132 ? -19.874 7.637 8.2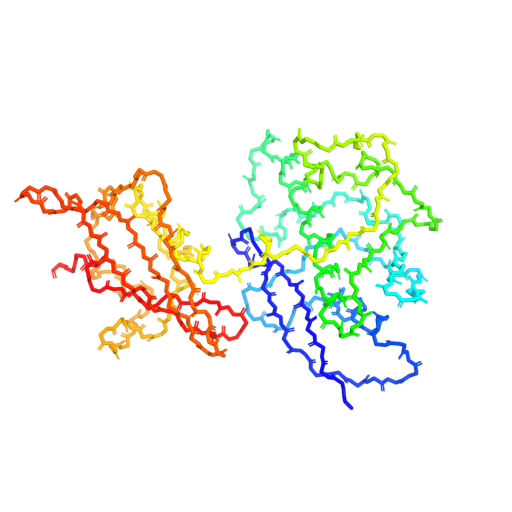82 1.00 98.19 132 LEU A C 1
ATOM 1055 O O . LEU A 1 132 ? -19.857 6.446 7.938 1.00 98.19 132 LEU A O 1
ATOM 1059 N N . SER A 1 133 ? -20.276 8.621 7.477 1.00 98.31 133 SER A N 1
ATOM 1060 C CA . SER A 1 133 ? -20.440 8.470 6.029 1.00 98.31 133 SER A CA 1
ATOM 1061 C C . SER A 1 133 ? -19.079 8.419 5.322 1.00 98.31 133 SER A C 1
ATOM 1063 O O . SER A 1 133 ? -18.044 8.671 5.941 1.00 98.31 133 SER A O 1
ATOM 1065 N N . TYR A 1 134 ? -19.053 8.071 4.031 1.00 97.56 134 TYR A N 1
ATOM 1066 C CA . TYR A 1 134 ? -17.809 8.132 3.250 1.00 97.56 134 TYR A CA 1
ATOM 1067 C C . TYR A 1 134 ? -17.277 9.564 3.149 1.00 97.56 134 TYR A C 1
ATOM 1069 O O . TYR A 1 134 ? -16.069 9.753 3.247 1.00 97.56 134 TYR A O 1
ATOM 1077 N N . ARG A 1 135 ? -18.169 10.554 3.012 1.00 96.69 135 ARG A N 1
ATOM 1078 C CA . ARG A 1 135 ? -17.822 11.978 2.979 1.00 96.69 135 ARG A CA 1
ATOM 1079 C C . ARG A 1 135 ? -17.210 12.435 4.295 1.00 96.69 135 ARG A C 1
ATOM 1081 O O . ARG A 1 135 ? -16.145 13.028 4.285 1.00 96.69 135 ARG A O 1
ATOM 1088 N N . ASP A 1 136 ? -17.862 12.138 5.417 1.00 97.75 136 ASP A N 1
ATOM 1089 C CA . ASP A 1 136 ? -17.410 12.615 6.733 1.00 97.75 136 ASP A CA 1
ATOM 1090 C C . ASP A 1 136 ? -16.106 11.939 7.195 1.00 97.75 136 ASP A C 1
ATOM 1092 O O . ASP A 1 136 ? -15.468 12.412 8.129 1.00 97.75 136 ASP A O 1
ATOM 1096 N N . MET A 1 137 ? -15.719 10.822 6.567 1.00 97.38 137 MET A N 1
ATOM 1097 C CA . MET A 1 137 ? -14.433 10.147 6.783 1.00 97.38 137 MET A CA 1
ATOM 1098 C C . MET A 1 137 ? -13.343 10.599 5.788 1.00 97.38 137 MET A C 1
ATOM 1100 O O . MET A 1 137 ? -12.218 10.105 5.864 1.00 97.38 137 MET A O 1
ATOM 1104 N N . ASP A 1 138 ? -13.659 11.464 4.818 1.00 96.25 138 ASP A N 1
ATOM 1105 C CA . ASP A 1 138 ? -12.807 11.777 3.654 1.00 96.25 138 ASP A CA 1
ATOM 1106 C C . ASP A 1 138 ? -12.376 10.523 2.865 1.00 96.25 138 ASP A C 1
ATOM 1108 O O . ASP A 1 138 ? -11.247 10.396 2.383 1.00 96.25 138 ASP A O 1
ATOM 1112 N N . ALA A 1 139 ? -13.272 9.540 2.776 1.00 96.19 139 ALA A N 1
ATOM 1113 C CA . ALA A 1 139 ? -12.996 8.209 2.250 1.00 96.19 139 ALA A CA 1
ATOM 1114 C C . ALA A 1 139 ? -13.602 7.972 0.855 1.00 96.19 139 ALA A C 1
ATOM 1116 O O . ALA A 1 139 ? -13.938 6.838 0.500 1.00 96.19 139 ALA A O 1
ATOM 1117 N N . ASP A 1 140 ? -13.729 9.029 0.052 1.00 94.62 140 ASP A N 1
ATOM 1118 C CA . ASP A 1 140 ? -14.305 9.030 -1.298 1.00 94.62 140 ASP A CA 1
ATOM 1119 C C . ASP A 1 140 ? -13.711 7.931 -2.192 1.00 94.62 140 ASP A C 1
ATOM 1121 O O . ASP A 1 140 ? -14.436 7.233 -2.904 1.00 94.62 140 ASP A O 1
ATOM 1125 N N . LEU A 1 141 ? -12.391 7.725 -2.111 1.00 95.00 141 LEU A N 1
ATOM 1126 C CA . LEU A 1 141 ? -11.657 6.751 -2.929 1.00 95.00 141 LEU A CA 1
ATOM 1127 C C . LEU A 1 141 ? -12.010 5.285 -2.625 1.00 95.00 141 LEU A C 1
ATOM 1129 O O . LEU A 1 141 ? -11.650 4.396 -3.397 1.00 95.00 141 LEU A O 1
ATOM 1133 N N . LEU A 1 142 ? -12.723 5.006 -1.528 1.00 94.31 142 LEU A N 1
ATOM 1134 C CA . LEU A 1 142 ? -13.231 3.662 -1.235 1.00 94.31 142 LEU A CA 1
ATOM 1135 C C . LEU A 1 142 ? -14.481 3.308 -2.048 1.00 94.31 142 LEU A C 1
ATOM 1137 O O . LEU A 1 142 ? -14.835 2.126 -2.137 1.00 94.31 142 LEU A O 1
ATOM 1141 N N . LEU A 1 143 ? -15.169 4.295 -2.626 1.00 92.12 143 LEU A N 1
ATOM 1142 C CA . LEU A 1 143 ? -16.353 4.050 -3.437 1.00 92.12 143 LEU A CA 1
ATOM 1143 C C . LEU A 1 143 ? -15.960 3.583 -4.839 1.00 92.12 143 LEU A C 1
ATOM 1145 O O . LEU A 1 143 ? -15.255 4.248 -5.594 1.00 92.12 143 LEU A O 1
ATOM 1149 N N . GLN A 1 144 ? -16.470 2.415 -5.222 1.00 82.38 144 GLN A N 1
ATOM 1150 C CA . GLN A 1 144 ? -16.310 1.907 -6.580 1.00 82.38 144 GLN A CA 1
ATOM 1151 C C . GLN A 1 144 ? -17.227 2.670 -7.544 1.00 82.38 144 GLN A C 1
ATOM 1153 O O . GLN A 1 144 ? -18.373 2.959 -7.205 1.00 82.38 144 GLN A O 1
ATOM 1158 N N . LYS A 1 145 ? -16.768 2.904 -8.784 1.00 70.00 145 LYS A N 1
ATOM 1159 C CA . LYS A 1 145 ? -17.491 3.672 -9.825 1.00 70.00 145 LYS A CA 1
ATOM 1160 C C . LYS A 1 145 ? -18.917 3.184 -10.150 1.00 70.00 145 LYS A C 1
ATOM 1162 O O . LYS A 1 145 ? -19.665 3.937 -10.756 1.00 70.00 145 LYS A O 1
ATOM 1167 N N . ASN A 1 146 ? -19.297 1.972 -9.735 1.00 70.44 146 ASN A N 1
ATOM 1168 C CA . ASN A 1 146 ? -20.628 1.380 -9.936 1.00 70.44 146 ASN A CA 1
ATOM 1169 C C . ASN A 1 146 ? -21.257 0.859 -8.626 1.00 70.44 146 ASN A C 1
ATOM 1171 O O . ASN A 1 146 ? -22.049 -0.085 -8.643 1.00 70.44 146 ASN A O 1
ATOM 1175 N N . SER A 1 147 ? -20.855 1.410 -7.480 1.00 81.81 147 SER A N 1
ATOM 1176 C CA . SER A 1 147 ? -21.449 1.065 -6.187 1.00 81.81 147 SER A CA 1
ATOM 1177 C C . SER A 1 147 ? -22.888 1.584 -6.085 1.00 81.81 147 SER A C 1
ATOM 1179 O O . SER A 1 147 ? -23.218 2.630 -6.633 1.00 81.81 147 SER A O 1
ATOM 1181 N N . ILE A 1 148 ? -23.738 0.871 -5.341 1.00 89.38 148 ILE A N 1
ATOM 1182 C CA . ILE A 1 148 ? -25.050 1.388 -4.903 1.00 89.38 148 ILE A CA 1
ATOM 1183 C C . ILE A 1 148 ? -24.925 2.418 -3.770 1.00 89.38 148 ILE A C 1
ATOM 1185 O O . ILE A 1 148 ? -25.908 3.064 -3.427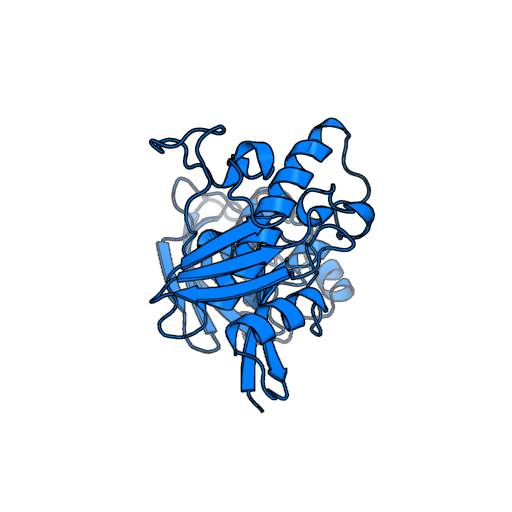 1.00 89.38 148 ILE A O 1
ATOM 1189 N N . LEU A 1 149 ? -23.742 2.510 -3.155 1.00 93.00 149 LEU A N 1
ATOM 1190 C CA . LEU A 1 149 ? -23.428 3.448 -2.083 1.00 93.00 149 LEU A CA 1
ATOM 1191 C C . LEU A 1 149 ? -22.951 4.771 -2.680 1.00 93.00 149 LEU A C 1
ATOM 1193 O O . LEU A 1 149 ? -22.191 4.774 -3.649 1.00 93.00 149 LEU A O 1
ATOM 1197 N N . ASP A 1 150 ? -23.350 5.866 -2.049 1.00 94.56 150 ASP A N 1
ATOM 1198 C CA . ASP A 1 150 ? -22.892 7.222 -2.343 1.00 94.56 150 ASP A CA 1
ATOM 1199 C C . ASP A 1 150 ? -22.036 7.784 -1.194 1.00 94.56 150 ASP A C 1
ATOM 1201 O O . ASP A 1 150 ? -21.760 7.102 -0.204 1.00 94.56 150 ASP A O 1
ATOM 1205 N N . LEU A 1 151 ? -21.580 9.030 -1.339 1.00 95.75 151 LEU A N 1
ATOM 1206 C CA . LEU A 1 151 ? -20.718 9.685 -0.354 1.00 95.75 151 LEU A CA 1
ATOM 1207 C C . LEU A 1 151 ? -21.400 9.892 1.005 1.00 95.75 151 LEU A C 1
ATOM 1209 O O . LEU A 1 151 ? -20.730 9.856 2.033 1.00 95.75 151 LEU A O 1
ATOM 1213 N N . ASP A 1 152 ? -22.720 10.064 1.023 1.00 97.25 152 ASP A N 1
ATOM 1214 C CA . ASP A 1 152 ? -23.485 10.332 2.245 1.00 97.25 152 ASP A CA 1
ATOM 1215 C C . ASP A 1 152 ? -23.961 9.027 2.918 1.00 97.25 152 ASP A C 1
ATOM 1217 O O . ASP A 1 152 ? -24.446 9.021 4.053 1.00 97.25 152 ASP A O 1
ATOM 1221 N N . SER A 1 153 ? -23.772 7.890 2.245 1.00 97.31 153 SER A N 1
ATOM 1222 C CA . SER A 1 153 ? -24.045 6.564 2.780 1.00 97.31 153 SER A CA 1
ATOM 1223 C C . SER A 1 153 ? -23.114 6.244 3.958 1.00 97.31 153 SER A C 1
ATOM 1225 O O . SER A 1 153 ? -21.909 6.500 3.882 1.00 97.31 153 SER A O 1
ATOM 1227 N N . PRO A 1 154 ? -23.614 5.610 5.036 1.00 97.25 154 PRO A N 1
ATOM 1228 C CA . PRO A 1 154 ? -22.766 5.155 6.131 1.00 97.25 154 PRO A CA 1
ATOM 1229 C C . PRO A 1 154 ? -21.698 4.171 5.640 1.00 97.25 154 PRO A C 1
ATOM 1231 O O . PRO A 1 154 ? -22.027 3.180 4.982 1.00 97.25 154 PRO A O 1
ATOM 1234 N N . MET A 1 155 ? -20.435 4.376 6.022 1.00 96.56 155 MET A N 1
ATOM 1235 C CA . MET A 1 155 ? -19.343 3.489 5.610 1.00 96.56 155 MET A CA 1
ATOM 1236 C C . MET A 1 155 ? -19.610 2.055 6.041 1.00 96.56 155 MET A C 1
ATOM 1238 O O . MET A 1 155 ? -19.957 1.810 7.197 1.00 96.56 155 MET A O 1
ATOM 1242 N N . VAL A 1 156 ? -19.438 1.088 5.144 1.00 96.62 156 VAL A N 1
ATOM 1243 C CA . VAL A 1 156 ? -19.610 -0.341 5.460 1.00 96.62 156 VAL A CA 1
ATOM 1244 C C . VAL A 1 156 ? -18.332 -0.946 6.053 1.00 96.62 156 VAL A C 1
ATOM 1246 O O . VAL A 1 156 ? -17.288 -0.302 6.100 1.00 96.62 156 VAL A O 1
ATOM 1249 N N . ALA A 1 157 ? -18.409 -2.185 6.550 1.00 97.69 157 ALA A N 1
ATOM 1250 C CA . ALA A 1 157 ? -17.205 -2.915 6.942 1.00 97.69 157 ALA A CA 1
ATOM 1251 C C . ALA A 1 157 ? -16.360 -3.235 5.697 1.00 97.69 157 ALA A C 1
ATOM 1253 O O . ALA A 1 157 ? -16.882 -3.681 4.675 1.00 97.69 157 ALA A O 1
ATOM 1254 N N . LEU A 1 158 ? -15.057 -3.002 5.792 1.00 97.62 158 LEU A N 1
ATOM 1255 C CA . LEU A 1 158 ? -14.112 -3.121 4.694 1.00 97.62 158 LEU A CA 1
ATOM 1256 C C . LEU A 1 158 ? -13.404 -4.464 4.755 1.00 97.62 158 LEU A C 1
ATOM 1258 O O . LEU A 1 158 ? -12.925 -4.886 5.806 1.00 97.62 158 LEU A O 1
ATOM 1262 N N . ARG A 1 159 ? -13.316 -5.127 3.607 1.00 96.44 159 ARG A N 1
ATOM 1263 C CA . ARG A 1 159 ? -12.515 -6.340 3.441 1.00 96.44 159 ARG A CA 1
ATOM 1264 C C . ARG A 1 159 ? -11.099 -5.975 3.036 1.00 96.44 159 ARG A C 1
ATOM 1266 O O . ARG A 1 159 ? -10.862 -4.890 2.504 1.00 96.44 159 ARG A O 1
ATOM 1273 N N . ARG A 1 160 ? -10.185 -6.927 3.222 1.00 93.06 160 ARG A N 1
ATOM 1274 C CA . ARG A 1 160 ? -8.829 -6.841 2.682 1.00 93.06 160 ARG A CA 1
ATOM 1275 C C . ARG A 1 160 ? -8.863 -6.434 1.213 1.00 93.06 160 ARG A C 1
ATOM 1277 O O . ARG A 1 160 ? -9.513 -7.100 0.405 1.00 93.06 160 ARG A O 1
ATOM 1284 N N . ASN A 1 161 ? -8.104 -5.404 0.868 1.00 90.38 161 ASN A N 1
ATOM 1285 C CA . ASN A 1 161 ? -7.868 -5.033 -0.517 1.00 90.38 161 ASN A CA 1
ATOM 1286 C C . ASN A 1 161 ? -6.407 -5.331 -0.848 1.00 90.38 161 ASN A C 1
ATOM 1288 O O . ASN A 1 161 ? -5.503 -4.730 -0.277 1.00 90.38 161 ASN A O 1
ATOM 1292 N N . LYS A 1 162 ? -6.172 -6.304 -1.732 1.00 85.06 162 LYS A N 1
ATOM 1293 C CA . LYS A 1 162 ? -4.810 -6.652 -2.154 1.00 85.06 162 LYS A CA 1
ATOM 1294 C C . LYS A 1 162 ? -4.251 -5.678 -3.190 1.00 85.06 162 LYS A C 1
ATOM 1296 O O . LYS A 1 162 ? -3.042 -5.573 -3.263 1.00 85.06 162 LYS A O 1
ATOM 1301 N N . ASN A 1 163 ? -5.104 -4.938 -3.899 1.00 85.88 163 ASN A N 1
ATOM 1302 C CA . ASN A 1 163 ? -4.705 -3.996 -4.954 1.00 85.88 163 ASN A CA 1
ATOM 1303 C C . ASN A 1 163 ? -4.107 -2.690 -4.407 1.00 85.88 163 ASN A C 1
ATOM 1305 O O . ASN A 1 163 ? -3.794 -1.788 -5.168 1.00 85.88 163 ASN A O 1
ATOM 1309 N N . VAL A 1 164 ? -4.066 -2.534 -3.083 1.00 91.19 164 VAL A N 1
ATOM 1310 C CA . VAL A 1 164 ? -3.343 -1.441 -2.420 1.00 91.19 164 VAL A CA 1
ATOM 1311 C C . VAL A 1 164 ? -2.062 -1.941 -1.762 1.00 91.19 164 VAL A C 1
ATOM 1313 O O . VAL A 1 164 ? -1.340 -1.138 -1.190 1.00 91.19 164 VAL A O 1
ATOM 1316 N N . ASN A 1 165 ? -1.790 -3.250 -1.790 1.00 92.44 165 ASN A N 1
ATOM 1317 C CA . ASN A 1 165 ? -0.556 -3.831 -1.270 1.00 92.44 165 ASN A CA 1
ATOM 1318 C C . ASN A 1 165 ? 0.396 -4.074 -2.423 1.00 92.44 165 ASN A C 1
ATOM 1320 O O . ASN A 1 165 ? -0.066 -4.522 -3.456 1.00 92.44 165 ASN A O 1
ATOM 1324 N N . GLN A 1 166 ? 1.701 -3.952 -2.206 1.00 92.94 166 GLN A N 1
ATOM 1325 C CA . GLN A 1 166 ? 2.680 -4.326 -3.213 1.00 92.94 166 GLN A CA 1
ATOM 1326 C C . GLN A 1 166 ? 2.540 -5.801 -3.612 1.00 92.94 166 GLN A C 1
ATOM 1328 O O . GLN A 1 166 ? 2.748 -6.716 -2.806 1.00 92.94 166 GLN A O 1
ATOM 1333 N N . THR A 1 167 ? 2.268 -6.021 -4.890 1.00 91.62 167 THR A N 1
ATOM 1334 C CA . THR A 1 167 ? 2.336 -7.328 -5.546 1.00 91.62 167 THR A CA 1
ATOM 1335 C C . THR A 1 167 ? 3.547 -7.418 -6.483 1.00 91.62 167 THR A C 1
ATOM 1337 O O . THR A 1 167 ? 4.090 -6.387 -6.913 1.00 91.62 167 THR A O 1
ATOM 1340 N N . PRO A 1 168 ? 4.004 -8.636 -6.827 1.00 94.44 168 PRO A N 1
ATOM 1341 C CA . PRO A 1 168 ? 5.006 -8.795 -7.874 1.00 94.44 168 PRO A CA 1
ATOM 1342 C C . PRO A 1 168 ? 4.597 -8.136 -9.205 1.00 94.44 168 PRO A C 1
ATOM 1344 O O . PRO A 1 168 ? 5.399 -7.426 -9.812 1.00 94.44 168 PRO A O 1
ATOM 1347 N N . ALA A 1 169 ? 3.338 -8.283 -9.618 1.00 92.69 169 ALA A N 1
ATOM 1348 C CA . ALA A 1 169 ? 2.777 -7.695 -10.830 1.00 92.69 169 ALA A CA 1
ATOM 1349 C C . ALA A 1 169 ? 2.804 -6.159 -10.819 1.00 92.69 169 ALA A C 1
ATOM 1351 O O . ALA A 1 169 ? 3.165 -5.545 -11.826 1.00 92.69 169 ALA A O 1
ATOM 1352 N N . GLU A 1 170 ? 2.455 -5.516 -9.701 1.00 90.56 170 GLU A N 1
ATOM 1353 C CA . GLU A 1 170 ? 2.550 -4.054 -9.569 1.00 90.56 170 GLU A CA 1
ATOM 1354 C C . GLU A 1 170 ? 3.994 -3.576 -9.573 1.00 90.56 170 GLU A C 1
ATOM 1356 O O . GLU A 1 170 ? 4.285 -2.567 -10.206 1.00 90.56 170 GLU A O 1
ATOM 1361 N N . THR A 1 171 ? 4.905 -4.318 -8.939 1.00 92.88 171 THR A N 1
ATOM 1362 C CA . THR A 1 171 ? 6.340 -3.996 -8.959 1.00 92.88 171 THR A CA 1
ATOM 1363 C C . THR A 1 171 ? 6.864 -4.011 -10.392 1.00 92.88 171 THR A C 1
ATOM 1365 O O . THR A 1 171 ? 7.491 -3.056 -10.840 1.00 92.88 171 THR A O 1
ATOM 1368 N N . VAL A 1 172 ? 6.545 -5.054 -11.160 1.00 93.88 172 VAL A N 1
ATOM 1369 C CA . VAL A 1 172 ? 6.907 -5.134 -12.581 1.00 93.88 172 VAL A CA 1
ATOM 1370 C C . VAL A 1 172 ? 6.272 -4.009 -13.390 1.00 93.88 172 VAL A C 1
ATOM 1372 O O . VAL A 1 172 ? 6.955 -3.350 -14.170 1.00 93.88 172 VAL A O 1
ATOM 1375 N N . ARG A 1 173 ? 4.975 -3.755 -13.199 1.00 91.62 173 ARG A N 1
ATOM 1376 C CA . ARG A 1 173 ? 4.266 -2.679 -13.898 1.00 91.62 173 ARG A CA 1
ATOM 1377 C C . ARG A 1 173 ? 4.879 -1.314 -13.600 1.00 91.62 173 ARG A C 1
ATOM 1379 O O . ARG A 1 173 ? 5.024 -0.517 -14.519 1.00 91.62 173 ARG A O 1
ATOM 1386 N N . PHE A 1 174 ? 5.257 -1.064 -12.349 1.00 88.56 174 PHE A N 1
ATOM 1387 C CA . PHE A 1 174 ? 5.931 0.154 -11.916 1.00 88.56 174 PHE A CA 1
ATOM 1388 C C . PHE A 1 174 ? 7.244 0.374 -12.677 1.00 88.56 174 PHE A C 1
ATOM 1390 O O . PHE A 1 174 ? 7.434 1.437 -13.266 1.00 88.56 174 PHE A O 1
ATOM 1397 N N . PHE A 1 175 ? 8.093 -0.655 -12.768 1.00 89.31 175 PHE A N 1
ATOM 1398 C CA . PHE A 1 175 ? 9.332 -0.596 -13.552 1.00 89.31 175 PHE A CA 1
ATOM 1399 C C . PHE A 1 175 ? 9.089 -0.388 -15.045 1.00 89.31 175 PHE A C 1
ATOM 1401 O O . PHE A 1 175 ? 9.662 0.516 -15.645 1.00 89.31 175 PHE A O 1
ATOM 1408 N N . LEU A 1 176 ? 8.243 -1.216 -15.659 1.00 90.19 176 LEU A N 1
ATOM 1409 C CA . LEU A 1 176 ? 8.032 -1.177 -17.105 1.00 90.19 176 LEU A CA 1
ATOM 1410 C C . LEU A 1 176 ? 7.355 0.126 -17.548 1.00 90.19 176 LEU A C 1
ATOM 1412 O O . LEU A 1 176 ? 7.708 0.668 -18.591 1.00 90.19 176 LEU A O 1
ATOM 1416 N N . ASN A 1 177 ? 6.451 0.690 -16.742 1.00 89.81 177 ASN A N 1
ATOM 1417 C CA . ASN A 1 177 ? 5.892 2.017 -17.007 1.00 89.81 177 ASN A CA 1
ATOM 1418 C C . ASN A 1 177 ? 6.977 3.098 -17.057 1.00 89.81 177 ASN A C 1
ATOM 1420 O O . ASN A 1 177 ? 6.924 3.968 -17.923 1.00 89.81 177 ASN A O 1
ATOM 1424 N N . ALA A 1 178 ? 7.974 3.028 -16.173 1.00 88.38 178 ALA A N 1
ATOM 1425 C CA . ALA A 1 178 ? 9.073 3.985 -16.161 1.00 88.38 178 ALA A CA 1
ATOM 1426 C C . ALA A 1 178 ? 9.978 3.869 -17.404 1.00 88.38 178 ALA A C 1
ATOM 1428 O O . ALA A 1 178 ? 10.507 4.875 -17.866 1.00 88.38 178 ALA A O 1
ATOM 1429 N N . LEU A 1 179 ? 10.096 2.675 -18.000 1.00 86.75 179 LEU A N 1
ATOM 1430 C CA . LEU A 1 179 ? 10.837 2.460 -19.255 1.00 86.75 179 LEU A CA 1
ATOM 1431 C C . LEU A 1 179 ? 10.105 2.985 -20.506 1.00 86.75 179 LEU A C 1
ATOM 1433 O O . LEU A 1 179 ? 10.720 3.127 -21.566 1.00 86.75 179 LEU A O 1
ATOM 1437 N N . ILE A 1 180 ? 8.801 3.281 -20.419 1.00 88.69 180 ILE A N 1
ATOM 1438 C CA . ILE A 1 180 ? 8.065 3.937 -21.514 1.00 88.69 180 ILE A CA 1
ATOM 1439 C C . ILE A 1 180 ? 8.484 5.405 -21.639 1.00 88.69 180 ILE A C 1
ATOM 1441 O O . ILE A 1 180 ? 8.546 5.927 -22.752 1.00 88.69 180 ILE A O 1
ATOM 1445 N N . THR A 1 181 ? 8.744 6.079 -20.518 1.00 84.00 181 THR A N 1
ATOM 1446 C CA . THR A 1 181 ? 8.984 7.527 -20.474 1.00 84.00 181 THR A CA 1
ATOM 1447 C C . THR A 1 181 ? 10.454 7.848 -20.287 1.00 84.00 181 THR A C 1
ATOM 1449 O O . THR A 1 181 ? 11.159 7.865 -21.279 1.00 84.00 181 THR A O 1
ATOM 1452 N N . ASP A 1 182 ? 10.902 8.125 -19.069 1.00 82.06 182 ASP A N 1
ATOM 1453 C CA . ASP A 1 182 ? 12.298 8.304 -18.682 1.00 82.06 182 ASP A CA 1
ATOM 1454 C C . ASP A 1 182 ? 12.419 7.838 -17.221 1.00 82.06 182 ASP A C 1
ATOM 1456 O O . ASP A 1 182 ? 11.766 8.413 -16.339 1.00 82.06 182 ASP A O 1
ATOM 1460 N N . PRO A 1 183 ? 13.147 6.746 -16.941 1.00 85.31 183 PRO A N 1
ATOM 1461 C CA . PRO A 1 183 ? 13.161 6.149 -15.619 1.00 85.31 183 PRO A CA 1
ATOM 1462 C C . PRO A 1 183 ? 13.918 7.011 -14.610 1.00 85.31 183 PRO A C 1
ATOM 1464 O O . PRO A 1 183 ? 15.120 7.252 -14.724 1.00 85.31 183 PRO A O 1
ATOM 1467 N N . ASN A 1 184 ? 13.229 7.388 -13.533 1.00 87.25 184 ASN A N 1
ATOM 1468 C CA . ASN A 1 184 ? 13.877 7.962 -12.362 1.00 87.25 184 ASN A CA 1
ATOM 1469 C C . ASN A 1 184 ? 14.494 6.846 -11.503 1.00 87.25 184 ASN A C 1
ATOM 1471 O O . ASN A 1 184 ? 13.819 6.194 -10.703 1.00 87.25 184 ASN A O 1
ATOM 1475 N N . TRP A 1 185 ? 15.798 6.630 -11.660 1.00 88.25 185 TRP A N 1
ATOM 1476 C CA . TRP A 1 185 ? 16.512 5.565 -10.957 1.00 88.25 185 TRP A CA 1
ATOM 1477 C C . TRP A 1 185 ? 16.619 5.757 -9.445 1.00 88.25 185 TRP A C 1
ATOM 1479 O O . TRP A 1 185 ? 16.727 4.756 -8.745 1.00 88.25 185 TRP A O 1
ATOM 1489 N N . ASP A 1 186 ? 16.527 6.983 -8.921 1.00 87.81 186 ASP A N 1
ATOM 1490 C CA . ASP A 1 186 ? 16.442 7.197 -7.467 1.00 87.81 186 ASP A CA 1
ATOM 1491 C C . ASP A 1 186 ? 15.168 6.577 -6.881 1.00 87.81 186 ASP A C 1
ATOM 1493 O O . ASP A 1 186 ? 15.163 6.114 -5.743 1.00 87.81 186 ASP A O 1
ATOM 1497 N N . ILE A 1 187 ? 14.107 6.509 -7.688 1.00 87.62 187 ILE A N 1
ATOM 1498 C CA . ILE A 1 187 ? 12.821 5.931 -7.303 1.00 87.62 187 ILE A CA 1
ATOM 1499 C C . ILE A 1 187 ? 12.786 4.421 -7.579 1.00 87.62 187 ILE A C 1
ATOM 1501 O O . ILE A 1 187 ? 12.284 3.645 -6.768 1.00 87.62 187 ILE A O 1
ATOM 1505 N N . LEU A 1 188 ? 13.310 3.986 -8.727 1.00 89.12 188 LEU A N 1
ATOM 1506 C CA . LEU A 1 188 ? 13.233 2.587 -9.155 1.00 89.12 188 LEU A CA 1
ATOM 1507 C C . LEU A 1 188 ? 14.218 1.677 -8.420 1.00 89.12 188 LEU A C 1
ATOM 1509 O O . LEU A 1 188 ? 13.875 0.554 -8.062 1.00 89.12 188 LEU A O 1
ATOM 1513 N N . TYR A 1 189 ? 15.447 2.139 -8.190 1.00 90.75 189 TYR A N 1
ATOM 1514 C CA . TYR A 1 189 ? 16.521 1.312 -7.643 1.00 90.75 189 TYR A CA 1
ATOM 1515 C C . TYR A 1 189 ? 16.194 0.659 -6.280 1.00 90.75 189 TYR A C 1
ATOM 1517 O O . TYR A 1 189 ? 16.522 -0.516 -6.105 1.00 90.75 189 TYR A O 1
ATOM 1525 N N . PRO A 1 190 ? 15.492 1.322 -5.337 1.00 90.25 190 PRO A N 1
ATOM 1526 C CA . PRO A 1 190 ? 14.916 0.695 -4.139 1.00 90.25 190 PRO A CA 1
ATOM 1527 C C . PRO A 1 190 ? 14.176 -0.634 -4.357 1.00 90.25 190 PRO A C 1
ATOM 1529 O O . PRO A 1 190 ? 14.208 -1.507 -3.480 1.00 90.25 190 PRO A O 1
ATOM 1532 N N . PHE A 1 191 ? 13.549 -0.797 -5.522 1.00 91.69 191 PHE A N 1
ATOM 1533 C CA . PHE A 1 191 ? 12.771 -1.969 -5.916 1.00 91.69 191 PHE A CA 1
ATOM 1534 C C . PHE A 1 191 ? 13.559 -2.970 -6.760 1.00 91.69 191 PHE A C 1
ATOM 1536 O O . PHE A 1 191 ? 12.978 -3.932 -7.257 1.00 91.69 191 PHE A O 1
ATOM 1543 N N . LEU A 1 192 ? 14.868 -2.782 -6.934 1.00 93.75 192 LEU A N 1
ATOM 1544 C CA . LEU A 1 192 ? 15.728 -3.776 -7.560 1.00 93.75 192 LEU A CA 1
ATOM 1545 C C . LEU A 1 192 ? 16.270 -4.765 -6.532 1.00 93.75 192 LEU A C 1
ATOM 1547 O O . LEU A 1 192 ? 16.623 -4.416 -5.403 1.00 93.75 192 LEU A O 1
ATOM 1551 N N . SER A 1 193 ? 16.341 -6.031 -6.934 1.00 94.69 193 SER A N 1
ATOM 1552 C CA . SER A 1 193 ? 17.013 -7.067 -6.161 1.00 94.69 193 SER A CA 1
ATOM 1553 C C . SER A 1 193 ? 18.518 -6.798 -6.138 1.00 94.69 193 SER A C 1
ATOM 1555 O O . SER A 1 193 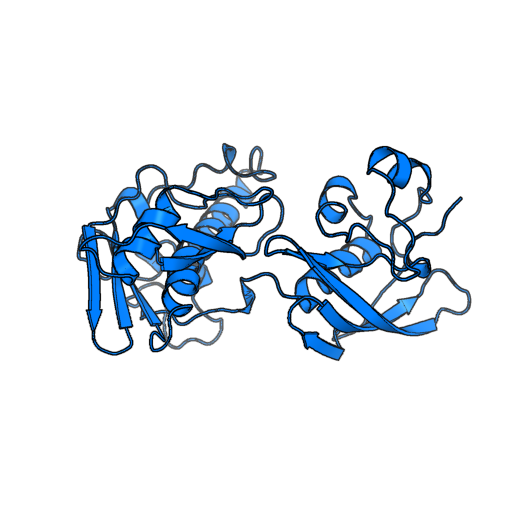? 19.084 -6.215 -7.059 1.00 94.69 193 SER A O 1
ATOM 1557 N N . ASN A 1 194 ? 19.206 -7.288 -5.106 1.00 92.19 194 ASN A N 1
ATOM 1558 C CA . ASN A 1 194 ? 20.667 -7.202 -5.027 1.00 92.19 194 ASN A CA 1
ATOM 1559 C C . ASN A 1 194 ? 21.389 -8.083 -6.066 1.00 92.19 194 ASN A C 1
ATOM 1561 O O . ASN A 1 194 ? 22.624 -8.088 -6.111 1.00 92.19 194 ASN A O 1
ATOM 1565 N N . ARG A 1 195 ? 20.631 -8.835 -6.874 1.00 90.94 195 ARG A N 1
ATOM 1566 C CA . ARG A 1 195 ? 21.115 -9.630 -7.998 1.00 90.94 195 ARG A CA 1
ATOM 1567 C C . ARG A 1 195 ? 20.313 -9.345 -9.264 1.00 90.94 195 ARG A C 1
ATOM 1569 O O . ARG A 1 195 ? 19.094 -9.192 -9.212 1.00 90.94 195 ARG A O 1
ATOM 1576 N N . THR A 1 196 ? 21.002 -9.337 -10.396 1.00 89.06 196 THR A N 1
ATOM 1577 C CA . THR A 1 196 ? 20.400 -9.284 -11.735 1.00 89.06 196 THR A CA 1
ATOM 1578 C C . THR A 1 196 ? 19.786 -10.638 -12.117 1.00 89.06 196 THR A C 1
ATOM 1580 O O . THR A 1 196 ? 19.938 -11.636 -11.398 1.00 89.06 196 THR A O 1
ATOM 1583 N N . MET A 1 197 ? 19.068 -10.695 -13.242 1.00 86.50 197 MET A N 1
ATOM 1584 C CA . MET A 1 197 ? 18.469 -11.939 -13.766 1.00 86.50 197 MET A CA 1
ATOM 1585 C C . MET A 1 197 ? 19.513 -13.035 -14.039 1.00 86.50 197 MET A C 1
ATOM 1587 O O . MET A 1 197 ? 19.302 -14.207 -13.735 1.00 86.50 197 MET A O 1
ATOM 1591 N N . ASP A 1 198 ? 20.660 -12.615 -14.545 1.00 85.88 198 ASP A N 1
ATOM 1592 C CA . ASP A 1 198 ? 21.893 -13.338 -14.872 1.00 85.88 198 ASP A CA 1
ATOM 1593 C C . ASP A 1 198 ? 22.721 -13.707 -13.622 1.00 85.88 198 ASP A C 1
ATOM 1595 O O . ASP A 1 198 ? 23.656 -14.506 -13.689 1.00 85.88 198 ASP A O 1
ATOM 1599 N N . GLY A 1 199 ? 22.321 -13.216 -12.444 1.00 86.94 199 GLY A N 1
ATOM 1600 C CA . GLY A 1 199 ? 22.872 -13.609 -11.148 1.00 86.94 199 GLY A CA 1
ATOM 1601 C C . GLY A 1 199 ? 24.066 -12.779 -10.679 1.00 86.94 199 GLY A C 1
ATOM 1602 O O . GLY A 1 199 ? 24.600 -13.058 -9.599 1.00 86.94 199 GLY A O 1
ATOM 1603 N N . ASN A 1 200 ? 24.454 -11.753 -11.438 1.00 88.75 200 ASN A N 1
ATOM 1604 C CA . ASN A 1 200 ? 25.474 -10.789 -11.043 1.00 88.75 200 ASN A CA 1
ATOM 1605 C C . ASN A 1 200 ? 24.988 -9.933 -9.870 1.00 88.75 200 ASN A C 1
ATOM 1607 O O . ASN A 1 200 ? 23.791 -9.735 -9.672 1.00 88.75 200 ASN A O 1
ATOM 1611 N N . LYS A 1 201 ? 25.922 -9.417 -9.067 1.00 92.00 201 LYS A N 1
ATOM 1612 C CA . LYS A 1 201 ? 25.590 -8.482 -7.987 1.00 92.00 201 LYS A CA 1
ATOM 1613 C C . LYS A 1 201 ? 25.219 -7.128 -8.591 1.00 92.00 201 LYS A C 1
ATOM 1615 O O . LYS A 1 201 ? 25.985 -6.600 -9.392 1.00 92.00 201 LYS A O 1
ATOM 1620 N N . LEU A 1 202 ? 24.101 -6.552 -8.152 1.00 90.69 202 LEU A N 1
ATOM 1621 C CA . LEU A 1 202 ? 23.728 -5.195 -8.541 1.00 90.69 202 LEU A CA 1
ATOM 1622 C C . LEU A 1 202 ? 24.731 -4.187 -7.930 1.00 90.69 202 LEU A C 1
ATOM 1624 O O . LEU A 1 202 ? 24.944 -4.222 -6.708 1.00 90.69 202 LEU A O 1
ATOM 1628 N N . PRO A 1 203 ? 25.388 -3.338 -8.742 1.00 91.19 203 PRO A N 1
ATOM 1629 C CA . PRO A 1 203 ? 26.323 -2.332 -8.245 1.00 91.19 203 PRO A CA 1
ATOM 1630 C C . PRO A 1 203 ? 25.567 -1.198 -7.539 1.00 91.19 203 PRO A C 1
ATOM 1632 O O . PRO A 1 203 ? 24.418 -0.960 -7.896 1.00 91.19 203 PRO A O 1
ATOM 1635 N N . PRO A 1 204 ? 26.181 -0.477 -6.578 1.00 93.19 204 PRO A N 1
ATOM 1636 C CA . PRO A 1 204 ? 25.559 0.668 -5.905 1.00 93.19 204 PRO A CA 1
ATOM 1637 C C . PRO A 1 204 ? 24.966 1.691 -6.884 1.00 93.19 204 PRO A C 1
ATOM 1639 O O . PRO A 1 204 ? 25.482 1.851 -7.986 1.00 93.19 204 PRO A O 1
ATOM 1642 N N . LEU A 1 205 ? 23.935 2.432 -6.460 1.00 91.94 205 LEU A N 1
ATOM 1643 C CA . LEU A 1 205 ? 23.167 3.345 -7.320 1.00 91.94 205 LEU A CA 1
ATOM 1644 C C . LEU A 1 205 ? 24.035 4.301 -8.158 1.00 91.94 205 LEU A C 1
ATOM 1646 O O . LEU A 1 205 ? 23.773 4.465 -9.346 1.00 91.94 205 LEU A O 1
ATOM 1650 N N . ASP A 1 206 ? 25.076 4.898 -7.576 1.00 92.12 206 ASP A N 1
ATOM 1651 C CA . ASP A 1 206 ? 25.956 5.827 -8.298 1.00 92.12 206 ASP A CA 1
ATOM 1652 C C . ASP A 1 206 ? 26.766 5.128 -9.400 1.00 92.12 206 ASP A C 1
ATOM 1654 O O . ASP A 1 206 ? 26.881 5.636 -10.517 1.00 92.12 206 ASP A O 1
ATOM 1658 N N . GLU A 1 207 ? 27.292 3.934 -9.113 1.00 91.50 207 GLU A N 1
ATOM 1659 C CA . GLU A 1 207 ? 27.998 3.111 -10.101 1.00 91.50 207 GLU A CA 1
ATOM 1660 C C . GLU A 1 207 ? 27.038 2.609 -11.180 1.00 91.50 207 GLU A C 1
ATOM 1662 O O . GLU A 1 207 ? 27.363 2.650 -12.365 1.00 91.50 207 GLU A O 1
ATOM 1667 N N . PHE A 1 208 ? 25.838 2.189 -10.779 1.00 89.75 208 PHE A N 1
ATOM 1668 C CA . PHE A 1 208 ? 24.774 1.774 -11.683 1.00 89.75 208 PHE A CA 1
ATOM 1669 C C . PHE A 1 208 ? 24.414 2.901 -12.663 1.00 89.75 208 PHE A C 1
ATOM 1671 O O . PHE A 1 208 ? 24.481 2.712 -13.877 1.00 89.75 208 PHE A O 1
ATOM 1678 N N . LYS A 1 209 ? 24.136 4.108 -12.155 1.00 88.38 209 LYS A N 1
ATOM 1679 C CA . LYS A 1 209 ? 23.835 5.302 -12.963 1.00 88.38 209 LYS A CA 1
ATOM 1680 C C . LYS A 1 209 ? 24.967 5.686 -13.921 1.00 88.38 209 LYS A C 1
ATOM 1682 O O . LYS A 1 209 ? 24.696 6.236 -14.984 1.00 88.38 209 LYS A O 1
ATOM 1687 N N . ALA A 1 210 ? 26.223 5.410 -13.570 1.00 87.12 210 ALA A N 1
ATOM 1688 C CA . ALA A 1 210 ? 27.368 5.673 -14.443 1.00 87.12 210 ALA A CA 1
ATOM 1689 C C . ALA A 1 210 ? 27.496 4.668 -15.605 1.00 87.12 210 ALA A C 1
ATOM 1691 O O . ALA A 1 210 ? 28.091 4.999 -16.634 1.00 87.12 210 ALA A O 1
ATOM 1692 N N . GLN A 1 211 ? 26.965 3.454 -15.438 1.00 82.69 211 GLN A N 1
ATOM 1693 C CA . GLN A 1 211 ? 27.069 2.356 -16.405 1.00 82.69 211 GLN A CA 1
ATOM 1694 C C . GLN A 1 211 ? 25.923 2.340 -17.423 1.00 82.69 211 GLN A C 1
ATOM 1696 O O . GLN A 1 211 ? 26.120 1.926 -18.568 1.00 82.69 211 GLN A O 1
ATOM 1701 N N . ILE A 1 212 ? 24.735 2.794 -17.024 1.00 79.12 212 ILE A N 1
ATOM 1702 C CA . ILE A 1 212 ? 23.563 2.816 -17.899 1.00 79.12 212 ILE A CA 1
ATOM 1703 C C . ILE A 1 212 ? 23.678 3.898 -18.986 1.00 79.12 212 ILE A C 1
ATOM 1705 O O . ILE A 1 212 ? 24.210 4.991 -18.768 1.00 79.12 212 ILE A O 1
ATOM 1709 N N . SER A 1 213 ? 23.165 3.601 -20.185 1.00 69.19 213 SER A N 1
ATOM 1710 C CA . SER A 1 213 ? 22.981 4.603 -21.239 1.00 69.19 213 SER A CA 1
ATOM 1711 C C . SER A 1 213 ? 22.173 5.799 -20.711 1.00 69.19 213 SER A C 1
ATOM 1713 O O . SER A 1 213 ? 21.258 5.609 -19.923 1.00 69.19 213 SER A O 1
ATOM 1715 N N . PRO A 1 214 ? 22.456 7.042 -21.138 1.00 65.88 214 PRO A N 1
ATOM 1716 C CA . PRO A 1 214 ? 21.637 8.200 -20.784 1.00 65.88 214 PRO A CA 1
ATOM 1717 C C . PRO A 1 214 ? 20.284 8.208 -21.514 1.00 65.88 214 PRO A C 1
ATOM 1719 O O . PRO A 1 214 ? 19.420 9.004 -21.171 1.00 65.88 214 PRO A O 1
ATOM 1722 N N . ILE A 1 215 ? 20.100 7.360 -22.535 1.00 59.81 215 ILE A N 1
ATOM 1723 C CA . ILE A 1 215 ? 18.821 7.186 -23.230 1.00 59.81 215 ILE A CA 1
ATOM 1724 C C . ILE A 1 215 ? 18.183 5.921 -22.667 1.00 59.81 215 ILE A C 1
ATOM 1726 O O . ILE A 1 215 ? 18.515 4.822 -23.106 1.00 59.81 215 ILE A O 1
ATOM 1730 N N . VAL A 1 216 ? 17.304 6.079 -21.680 1.00 63.41 216 VAL A N 1
ATOM 1731 C CA . VAL A 1 216 ? 16.607 4.955 -21.020 1.00 63.41 216 VAL A CA 1
ATOM 1732 C C . VAL A 1 216 ? 15.086 5.037 -21.175 1.00 63.41 216 VAL A C 1
ATOM 1734 O O . VAL A 1 216 ? 14.330 4.223 -20.653 1.00 63.41 216 VAL A O 1
ATOM 1737 N N . GLY A 1 217 ? 14.639 6.032 -21.931 1.00 72.88 217 GLY A N 1
ATOM 1738 C CA . GLY A 1 217 ? 13.247 6.315 -22.195 1.00 72.88 217 GLY A CA 1
ATOM 1739 C C . GLY A 1 217 ? 12.738 5.775 -23.523 1.00 72.88 217 GLY A C 1
ATOM 1740 O O . GLY A 1 217 ? 13.490 5.683 -24.493 1.00 72.88 217 GLY A O 1
ATOM 1741 N N . GLY A 1 218 ? 11.450 5.438 -23.592 1.00 83.50 218 GLY A N 1
ATOM 1742 C CA . GLY A 1 218 ? 10.814 4.971 -24.826 1.00 83.50 218 GLY A CA 1
ATOM 1743 C C . GLY A 1 218 ? 11.333 3.627 -25.338 1.00 83.50 218 GLY A C 1
ATOM 1744 O O . GLY A 1 218 ? 11.095 3.300 -26.501 1.00 83.50 218 GLY A O 1
ATOM 1745 N N . MET A 1 219 ? 12.021 2.854 -24.491 1.00 83.94 219 MET A N 1
ATOM 1746 C CA . MET A 1 219 ? 12.592 1.547 -24.842 1.00 83.94 219 MET A CA 1
ATOM 1747 C C . MET A 1 219 ? 11.509 0.529 -25.175 1.00 83.94 219 MET A C 1
ATOM 1749 O O . MET A 1 219 ? 11.707 -0.351 -26.013 1.00 83.94 219 MET A O 1
ATOM 1753 N N . ILE A 1 220 ? 10.351 0.666 -24.531 1.00 89.50 220 ILE A N 1
ATOM 1754 C CA . ILE A 1 220 ? 9.233 -0.248 -24.700 1.00 89.50 220 ILE A CA 1
ATOM 1755 C C . ILE A 1 220 ? 7.920 0.495 -24.945 1.00 89.50 220 ILE A C 1
ATOM 1757 O O . ILE A 1 220 ? 7.769 1.694 -24.707 1.00 89.50 220 ILE A O 1
ATOM 1761 N N . SER A 1 221 ? 6.931 -0.247 -25.417 1.00 92.00 221 SER A N 1
ATOM 1762 C CA . SER A 1 221 ? 5.518 0.131 -25.359 1.00 92.00 221 SER A CA 1
ATOM 1763 C C . SER A 1 221 ? 4.672 -1.117 -25.215 1.00 92.00 221 SER A C 1
ATOM 1765 O O . SER A 1 221 ? 5.133 -2.195 -25.560 1.00 92.00 221 SER A O 1
ATOM 1767 N N . PHE A 1 222 ? 3.433 -1.005 -24.768 1.00 91.31 222 PHE A N 1
ATOM 1768 C CA . PHE A 1 222 ? 2.512 -2.135 -24.769 1.00 91.31 222 PHE A CA 1
ATOM 1769 C C . PHE A 1 222 ? 1.101 -1.652 -25.086 1.00 91.31 222 PHE A C 1
AT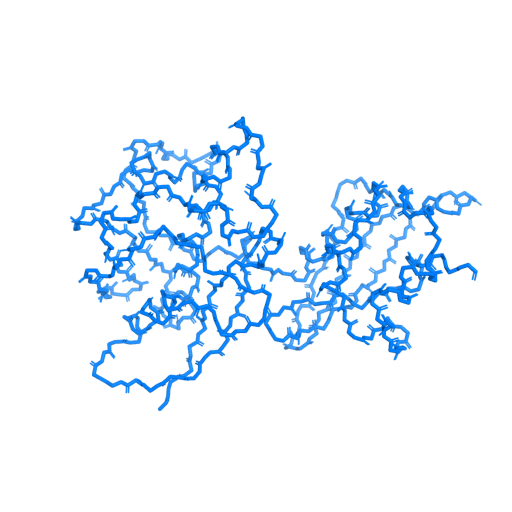OM 1771 O O . PHE A 1 222 ? 0.714 -0.542 -24.721 1.00 91.31 222 PHE A O 1
ATOM 1778 N N . GLU A 1 223 ? 0.334 -2.499 -25.765 1.00 84.12 223 GLU A N 1
ATOM 1779 C CA . GLU A 1 223 ? -1.094 -2.302 -25.994 1.00 84.12 223 GLU A CA 1
ATOM 1780 C C . GLU A 1 223 ? -1.867 -3.318 -25.147 1.00 84.12 223 GLU A C 1
ATOM 1782 O O . GLU A 1 223 ? -1.600 -4.518 -25.197 1.00 84.12 223 GLU A O 1
ATOM 1787 N N . GLY A 1 224 ? -2.824 -2.846 -24.346 1.00 84.06 224 GLY A N 1
ATOM 1788 C CA . GLY A 1 224 ? -3.619 -3.708 -23.471 1.00 84.06 224 GLY A CA 1
ATOM 1789 C C . GLY A 1 224 ? -2.884 -4.155 -22.201 1.00 84.06 224 GLY A C 1
ATOM 1790 O O . GLY A 1 224 ? -2.283 -3.344 -21.493 1.00 84.06 224 GLY A O 1
ATOM 1791 N N . ASN A 1 225 ? -3.001 -5.442 -21.862 1.00 87.94 225 ASN A N 1
ATOM 1792 C CA . ASN A 1 225 ? -2.504 -5.986 -20.599 1.00 87.94 225 ASN A CA 1
ATOM 1793 C C . ASN A 1 225 ? -1.013 -6.331 -20.678 1.00 87.94 225 ASN A C 1
ATOM 1795 O O . ASN A 1 225 ? -0.633 -7.335 -21.267 1.00 87.94 225 ASN A O 1
ATOM 1799 N N . LEU A 1 226 ? -0.192 -5.519 -20.009 1.00 92.81 226 LEU A N 1
ATOM 1800 C CA . LEU A 1 226 ? 1.245 -5.751 -19.832 1.00 92.81 226 LEU A CA 1
ATOM 1801 C C . LEU A 1 226 ? 1.567 -7.057 -19.084 1.00 92.81 226 LEU A C 1
ATOM 1803 O O . LEU A 1 226 ? 2.515 -7.753 -19.436 1.00 92.81 226 LEU A O 1
ATOM 1807 N N . ILE A 1 227 ? 0.805 -7.354 -18.028 1.00 94.88 227 ILE A N 1
ATOM 1808 C CA . ILE A 1 227 ? 0.986 -8.544 -17.189 1.00 94.88 227 ILE A CA 1
ATOM 1809 C C . ILE A 1 227 ? 0.047 -9.630 -17.708 1.00 94.88 227 ILE A C 1
ATOM 1811 O O . ILE A 1 227 ? -1.170 -9.425 -17.714 1.00 94.88 227 ILE A O 1
ATOM 1815 N N . LEU A 1 228 ? 0.612 -10.753 -18.149 1.00 94.94 228 LEU A N 1
ATOM 1816 C CA . LEU A 1 228 ? -0.139 -11.905 -18.647 1.00 94.94 228 LEU A CA 1
ATOM 1817 C C . LEU A 1 228 ? -0.430 -12.916 -17.540 1.00 94.94 228 LEU A C 1
ATOM 1819 O O . LEU A 1 228 ? -1.516 -13.490 -17.516 1.00 94.94 228 LEU A O 1
ATOM 1823 N N . ASP A 1 229 ? 0.537 -13.124 -16.647 1.00 95.12 229 ASP A N 1
ATOM 1824 C CA . ASP A 1 229 ? 0.444 -14.096 -15.562 1.00 95.12 229 ASP A CA 1
ATOM 1825 C C . ASP A 1 229 ? 1.391 -13.743 -14.406 1.00 95.12 229 ASP A C 1
ATOM 1827 O O . ASP A 1 229 ? 2.389 -13.040 -14.599 1.00 95.12 229 ASP A O 1
ATOM 1831 N N . GLU A 1 230 ? 1.081 -14.241 -13.212 1.00 94.75 230 GLU A N 1
ATOM 1832 C CA . GLU A 1 230 ? 1.876 -14.063 -11.998 1.00 94.75 230 GLU A CA 1
ATOM 1833 C C . GLU A 1 230 ? 1.842 -15.331 -11.133 1.00 94.75 230 GLU A C 1
ATOM 1835 O O . GLU A 1 230 ? 0.788 -15.778 -10.682 1.00 94.75 230 GLU A O 1
ATOM 1840 N N . GLU A 1 231 ? 3.027 -15.854 -10.819 1.00 95.44 231 GLU A N 1
ATOM 1841 C CA . GLU A 1 231 ? 3.226 -17.021 -9.964 1.00 95.44 231 GLU A CA 1
ATOM 1842 C C . GLU A 1 231 ? 4.056 -16.644 -8.722 1.00 95.44 231 GLU A C 1
ATOM 1844 O O . GLU A 1 231 ? 5.294 -16.698 -8.745 1.00 95.44 231 GLU A O 1
ATOM 1849 N N . PRO A 1 232 ? 3.413 -16.248 -7.608 1.00 89.38 232 PRO A N 1
ATOM 1850 C CA . PRO A 1 232 ? 4.114 -15.962 -6.367 1.00 89.38 232 PRO A CA 1
ATOM 1851 C C . PRO A 1 232 ? 4.451 -17.259 -5.613 1.00 89.38 232 PRO A C 1
ATOM 1853 O O . PRO A 1 232 ? 3.586 -18.078 -5.299 1.00 89.38 232 PRO A O 1
ATOM 1856 N N . LEU A 1 233 ? 5.724 -17.419 -5.262 1.00 92.00 233 LEU A N 1
ATOM 1857 C CA . LEU A 1 233 ? 6.247 -18.405 -4.314 1.00 92.00 233 LEU A CA 1
ATOM 1858 C C . LEU A 1 233 ? 6.609 -17.706 -2.989 1.00 92.00 233 LEU A C 1
ATOM 1860 O O . LEU A 1 233 ? 6.401 -16.509 -2.821 1.00 92.00 233 LEU A O 1
ATOM 1864 N N . ARG A 1 234 ? 7.162 -18.445 -2.014 1.00 86.25 234 ARG A N 1
ATOM 1865 C CA . ARG A 1 234 ? 7.465 -17.890 -0.677 1.00 86.25 234 ARG A CA 1
ATOM 1866 C C . ARG A 1 234 ? 8.436 -16.708 -0.699 1.00 86.25 234 ARG A C 1
ATOM 1868 O O . ARG A 1 234 ? 8.181 -15.709 -0.047 1.00 86.25 234 ARG A O 1
ATOM 1875 N N . GLU A 1 235 ? 9.549 -16.853 -1.412 1.00 92.56 235 GLU A N 1
ATOM 1876 C CA . GLU A 1 235 ? 10.638 -15.859 -1.431 1.00 92.56 235 GLU A CA 1
ATOM 1877 C C . GLU A 1 235 ? 10.938 -15.343 -2.842 1.00 92.56 235 GLU A C 1
ATOM 18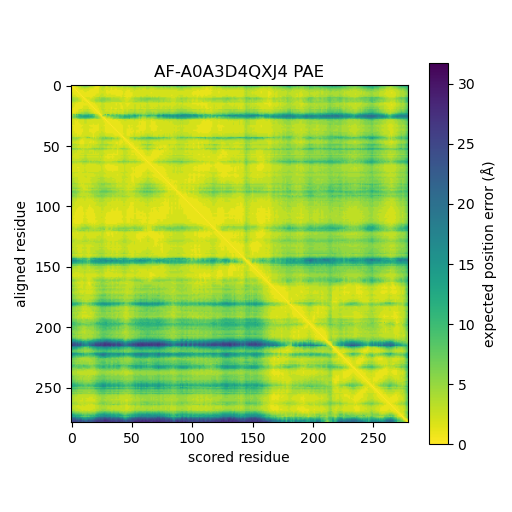79 O O . GLU A 1 235 ? 11.887 -14.591 -3.053 1.00 92.56 235 GLU A O 1
ATOM 1884 N N . LYS A 1 236 ? 10.153 -15.786 -3.826 1.00 95.38 236 LYS A N 1
ATOM 1885 C CA . LYS A 1 236 ? 10.329 -15.453 -5.236 1.00 95.38 236 LYS A CA 1
ATOM 1886 C C . LYS A 1 236 ? 8.986 -15.332 -5.918 1.00 95.38 236 LYS A C 1
ATOM 1888 O O . LYS A 1 236 ? 8.037 -15.974 -5.489 1.00 95.38 236 LYS A O 1
ATOM 1893 N N . ALA A 1 237 ? 8.931 -14.581 -7.000 1.00 96.88 237 ALA A N 1
ATOM 1894 C CA . ALA A 1 237 ? 7.787 -14.579 -7.891 1.00 96.88 237 ALA A CA 1
ATOM 1895 C C . ALA A 1 237 ? 8.254 -14.557 -9.341 1.00 96.88 237 ALA A C 1
ATOM 1897 O O . ALA A 1 237 ? 9.322 -14.021 -9.651 1.00 96.88 237 ALA A O 1
ATOM 1898 N N . PHE A 1 238 ? 7.434 -15.137 -10.207 1.00 97.25 238 PHE A N 1
ATOM 1899 C CA . PHE A 1 238 ? 7.620 -15.106 -11.648 1.00 97.25 238 PHE A CA 1
ATOM 1900 C C . PHE A 1 238 ? 6.453 -14.351 -12.265 1.00 97.25 238 PHE A C 1
ATOM 1902 O O . PHE A 1 238 ? 5.299 -14.655 -11.982 1.00 97.25 238 PHE A O 1
ATOM 1909 N N . VAL A 1 239 ? 6.752 -13.342 -13.074 1.00 97.38 239 VAL A N 1
ATOM 1910 C CA . VAL A 1 239 ? 5.737 -12.504 -13.715 1.00 97.38 239 VAL A CA 1
ATOM 1911 C C . VAL A 1 239 ? 5.946 -12.575 -15.215 1.00 97.38 239 VAL A C 1
ATOM 1913 O O . VAL A 1 239 ? 6.992 -12.164 -15.718 1.00 97.38 239 VAL A O 1
ATOM 1916 N N . THR A 1 240 ? 4.953 -13.097 -15.926 1.00 97.06 240 THR A N 1
ATOM 1917 C CA . THR A 1 240 ? 4.981 -13.169 -17.387 1.00 97.06 240 THR A CA 1
ATOM 1918 C C . THR A 1 240 ? 4.481 -11.850 -17.955 1.00 97.06 240 THR A C 1
ATOM 1920 O O . THR A 1 240 ? 3.356 -11.428 -17.668 1.00 97.06 240 THR A O 1
ATOM 1923 N N . VAL A 1 241 ? 5.306 -11.202 -18.775 1.00 96.12 241 VAL A N 1
ATOM 1924 C CA . VAL A 1 241 ? 5.004 -9.900 -19.378 1.00 96.12 241 VAL A CA 1
ATOM 1925 C C . VAL A 1 241 ? 4.970 -9.966 -20.895 1.00 96.12 241 VAL A C 1
ATOM 1927 O O . VAL A 1 241 ? 5.627 -10.809 -21.504 1.00 96.12 241 VAL A O 1
ATOM 1930 N N . GLN A 1 242 ? 4.233 -9.034 -21.499 1.00 95.12 242 GLN A N 1
ATOM 1931 C CA . GLN A 1 242 ? 4.262 -8.788 -22.935 1.00 95.12 242 GLN A CA 1
ATOM 1932 C C . GLN A 1 242 ? 4.382 -7.293 -23.226 1.00 95.12 242 GLN A C 1
ATOM 1934 O O . GLN A 1 242 ? 3.584 -6.487 -22.749 1.00 95.12 242 GLN A O 1
ATOM 1939 N N . TYR A 1 243 ? 5.352 -6.933 -24.060 1.00 93.94 243 TYR A N 1
ATOM 1940 C CA . TYR A 1 243 ? 5.558 -5.567 -24.535 1.00 93.94 243 TYR A CA 1
ATOM 1941 C C . TYR A 1 243 ? 6.236 -5.574 -25.915 1.00 93.94 243 TYR A C 1
ATOM 1943 O O . TYR A 1 243 ? 6.731 -6.594 -26.382 1.00 93.94 243 TYR A O 1
ATOM 1951 N N . THR A 1 244 ? 6.251 -4.434 -26.589 1.00 93.50 244 THR A N 1
ATOM 1952 C CA . THR A 1 244 ? 6.982 -4.184 -27.833 1.00 93.50 244 THR A CA 1
ATOM 1953 C C . THR A 1 244 ? 8.300 -3.498 -27.509 1.00 93.50 244 THR A C 1
ATOM 1955 O O . THR A 1 244 ? 8.293 -2.396 -26.961 1.00 93.50 244 THR A O 1
ATOM 1958 N N . ASP A 1 245 ? 9.409 -4.140 -27.865 1.00 90.38 245 ASP A N 1
ATOM 1959 C CA . ASP A 1 245 ? 10.760 -3.591 -27.797 1.00 90.38 245 ASP A CA 1
ATOM 1960 C C . ASP A 1 245 ? 11.000 -2.649 -28.984 1.00 90.38 245 ASP A C 1
ATOM 1962 O O . ASP A 1 245 ? 10.863 -3.039 -30.150 1.00 90.38 245 ASP A O 1
ATOM 1966 N N . LYS A 1 246 ? 11.325 -1.394 -28.666 1.00 88.88 246 LYS A N 1
ATOM 1967 C CA . LYS A 1 246 ? 11.592 -0.315 -29.625 1.00 88.88 246 LYS A CA 1
ATOM 1968 C C . LYS A 1 246 ? 13.078 -0.075 -29.864 1.00 88.88 246 LYS A C 1
ATOM 1970 O O . LYS A 1 246 ? 13.432 0.800 -30.649 1.00 88.88 246 LYS A O 1
ATOM 1975 N N . THR A 1 247 ? 13.943 -0.822 -29.188 1.00 84.00 247 THR A N 1
ATOM 1976 C CA . THR A 1 247 ? 15.395 -0.661 -29.282 1.00 84.00 247 THR A CA 1
ATOM 1977 C C . THR A 1 247 ? 16.011 -1.403 -30.469 1.00 84.00 247 THR A C 1
ATOM 1979 O O . THR A 1 247 ? 17.166 -1.161 -30.819 1.00 84.00 247 THR A O 1
ATOM 1982 N N . VAL A 1 248 ? 15.234 -2.274 -31.119 1.00 84.06 248 VAL A N 1
ATOM 1983 C CA . VAL A 1 248 ? 15.627 -3.072 -32.285 1.00 84.06 248 VAL A CA 1
ATOM 1984 C C . VAL A 1 248 ? 14.800 -2.702 -33.519 1.00 84.06 248 VAL A C 1
ATOM 1986 O O . VAL A 1 248 ? 13.633 -2.333 -33.404 1.00 84.06 248 VAL A O 1
ATOM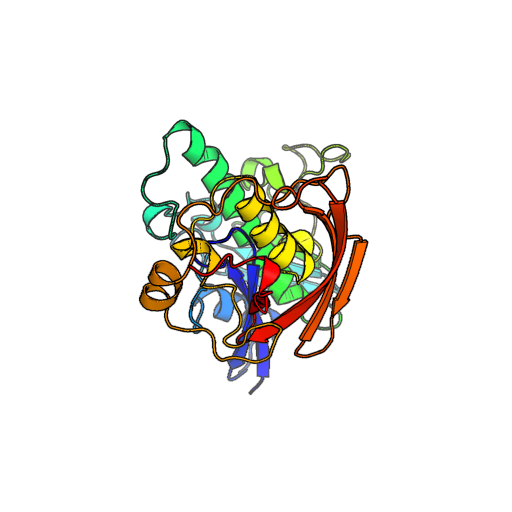 1989 N N . GLU A 1 249 ? 15.395 -2.841 -34.709 1.00 87.81 249 GLU A N 1
ATOM 1990 C CA . GLU A 1 249 ? 14.725 -2.619 -35.997 1.00 87.81 249 GLU A CA 1
ATOM 1991 C C . GLU A 1 249 ? 14.742 -3.921 -36.831 1.00 87.81 249 GLU A C 1
ATOM 1993 O O . GLU A 1 249 ? 15.827 -4.428 -37.140 1.00 87.81 249 GLU A O 1
ATOM 1998 N N . PRO A 1 250 ? 13.577 -4.484 -37.213 1.00 90.56 250 PRO A N 1
ATOM 1999 C CA . PRO A 1 250 ? 12.229 -4.002 -36.904 1.00 90.56 250 PRO A CA 1
ATOM 2000 C C . PRO A 1 250 ? 11.859 -4.205 -35.425 1.00 90.56 250 PRO A C 1
ATOM 2002 O O . PRO A 1 250 ? 12.317 -5.161 -34.794 1.00 90.56 250 PRO A O 1
ATOM 2005 N N . GLN A 1 251 ? 10.980 -3.339 -34.907 1.00 91.81 251 GLN A N 1
ATOM 2006 C CA . GLN A 1 251 ? 10.418 -3.478 -33.558 1.00 91.81 251 GLN A CA 1
ATOM 2007 C C . GLN A 1 251 ? 9.779 -4.855 -33.375 1.00 91.81 251 GLN A C 1
ATOM 2009 O O . GLN A 1 251 ? 9.178 -5.412 -34.302 1.00 91.81 251 GLN A O 1
ATOM 2014 N N . LYS A 1 252 ? 9.879 -5.404 -32.165 1.00 92.75 252 LYS A N 1
ATOM 2015 C CA . LYS A 1 252 ? 9.486 -6.789 -31.898 1.00 92.75 252 LYS A CA 1
ATOM 2016 C C . LYS A 1 252 ? 8.640 -6.898 -30.638 1.00 92.75 252 LYS A C 1
ATOM 2018 O O . LYS A 1 252 ? 8.968 -6.313 -29.613 1.00 92.75 252 LYS A O 1
ATOM 2023 N N . VAL A 1 253 ? 7.592 -7.720 -30.694 1.00 93.75 253 VAL A N 1
ATOM 2024 C CA . VAL A 1 253 ? 6.861 -8.144 -29.493 1.00 93.75 253 VAL A CA 1
ATOM 2025 C C . VAL A 1 253 ? 7.716 -9.138 -28.710 1.00 93.75 253 VAL A C 1
ATOM 2027 O O . VAL A 1 253 ? 8.119 -10.184 -29.229 1.00 93.75 253 VAL A O 1
ATOM 2030 N N . VAL A 1 254 ? 7.991 -8.799 -27.459 1.00 92.56 254 VAL A N 1
ATOM 2031 C CA . VAL A 1 254 ? 8.707 -9.611 -26.484 1.00 92.56 254 VAL A CA 1
ATOM 2032 C C . VAL A 1 254 ? 7.696 -10.177 -25.497 1.00 92.56 254 VAL A C 1
ATOM 2034 O O . VAL A 1 254 ? 6.827 -9.466 -24.994 1.00 92.56 254 VAL A O 1
ATOM 2037 N N . MET A 1 255 ? 7.823 -11.476 -25.241 1.00 94.75 255 MET A N 1
ATOM 2038 C CA . MET A 1 255 ? 7.215 -12.141 -24.099 1.00 94.75 255 MET A CA 1
ATOM 2039 C C . MET A 1 255 ? 8.341 -12.752 -23.283 1.00 94.75 255 MET A C 1
ATOM 2041 O O . MET A 1 255 ? 9.143 -13.518 -23.823 1.00 94.75 255 MET A O 1
ATOM 2045 N N . GLU A 1 256 ? 8.409 -12.410 -22.006 1.00 93.81 256 GLU A N 1
ATOM 2046 C CA . GLU A 1 256 ? 9.433 -12.925 -21.104 1.00 93.81 256 GLU A CA 1
ATOM 2047 C C . GLU A 1 256 ? 8.890 -13.094 -19.686 1.00 93.81 256 GLU A C 1
ATOM 2049 O O . GLU A 1 256 ? 7.817 -12.594 -19.344 1.00 93.81 256 GLU A O 1
ATOM 2054 N N . VAL A 1 257 ? 9.643 -13.830 -18.870 1.00 95.75 257 VAL A N 1
ATOM 2055 C CA . VAL A 1 257 ? 9.326 -14.061 -17.463 1.00 95.75 257 VAL A CA 1
ATOM 2056 C C . VAL A 1 257 ? 10.329 -13.299 -16.614 1.00 95.75 257 VAL A C 1
ATOM 2058 O O . VAL A 1 257 ? 11.521 -13.611 -16.601 1.00 95.75 257 VAL A O 1
ATOM 2061 N N . LEU A 1 258 ? 9.830 -12.315 -15.878 1.00 96.12 258 LEU A N 1
ATOM 2062 C CA . LEU A 1 258 ? 10.613 -11.535 -14.936 1.00 96.12 258 LEU A CA 1
ATOM 2063 C C . LEU A 1 258 ? 10.615 -12.221 -13.573 1.00 96.12 258 LEU A C 1
ATOM 2065 O O . LEU A 1 258 ? 9.587 -12.712 -13.108 1.00 96.12 258 LEU A O 1
ATOM 2069 N N . THR A 1 259 ? 11.782 -12.259 -12.931 1.00 96.50 259 THR A N 1
ATOM 2070 C CA . THR A 1 259 ? 11.934 -12.833 -11.590 1.00 96.50 259 THR A CA 1
ATOM 2071 C C . THR A 1 259 ? 12.010 -11.726 -10.555 1.00 96.50 259 THR A C 1
ATOM 2073 O O . THR A 1 259 ? 12.761 -10.764 -10.713 1.00 96.50 259 THR A O 1
ATOM 2076 N N . LEU A 1 260 ? 11.280 -11.896 -9.460 1.00 97.31 260 LEU A N 1
ATOM 2077 C CA . LEU A 1 260 ? 11.356 -11.028 -8.297 1.00 97.31 260 LEU A CA 1
ATOM 2078 C C . LEU A 1 260 ? 11.807 -11.830 -7.083 1.00 97.31 260 LEU A C 1
ATOM 2080 O O . LEU A 1 260 ? 11.420 -12.988 -6.930 1.00 97.31 260 LEU A O 1
ATOM 2084 N N . ASP A 1 261 ? 12.598 -11.205 -6.219 1.00 96.69 261 ASP A N 1
ATOM 2085 C CA . ASP A 1 261 ? 12.932 -11.713 -4.891 1.00 96.69 261 ASP A CA 1
ATOM 2086 C C . ASP A 1 261 ? 12.082 -10.987 -3.840 1.00 96.69 261 ASP A C 1
ATOM 2088 O O . ASP A 1 261 ? 11.823 -9.789 -3.961 1.00 96.69 261 ASP A O 1
ATOM 2092 N N . TYR A 1 262 ? 11.660 -11.701 -2.799 1.00 94.12 262 TYR A N 1
ATOM 2093 C CA . TYR A 1 262 ? 10.976 -11.104 -1.654 1.00 94.12 262 TYR A CA 1
ATOM 2094 C C . TYR A 1 262 ? 11.987 -10.808 -0.548 1.00 94.12 262 TYR A C 1
ATOM 2096 O O . TYR A 1 262 ? 12.552 -11.728 0.044 1.00 94.12 262 TYR A O 1
ATOM 2104 N N . VAL A 1 263 ? 12.237 -9.527 -0.278 1.00 91.50 263 VAL A N 1
ATOM 2105 C CA . VAL A 1 263 ? 13.258 -9.083 0.679 1.00 91.50 263 VAL A CA 1
ATOM 2106 C C . VAL A 1 263 ? 12.639 -8.065 1.626 1.00 91.50 263 VAL A C 1
ATOM 2108 O O . VAL A 1 263 ? 12.122 -7.043 1.184 1.00 91.50 263 VAL A O 1
ATOM 2111 N N . ASP A 1 264 ? 12.678 -8.350 2.928 1.00 87.25 264 ASP A N 1
ATOM 2112 C CA . ASP A 1 264 ? 12.200 -7.456 3.997 1.00 87.25 264 ASP A CA 1
ATOM 2113 C C . ASP A 1 264 ? 10.762 -6.935 3.800 1.00 87.25 264 ASP A C 1
ATOM 2115 O O . ASP A 1 264 ? 10.433 -5.779 4.094 1.00 87.25 264 ASP A O 1
ATOM 2119 N N . GLY A 1 265 ? 9.890 -7.813 3.294 1.00 88.44 265 GLY A N 1
ATOM 2120 C CA . GLY A 1 265 ? 8.484 -7.502 3.036 1.00 88.44 265 GLY A CA 1
ATOM 2121 C C . GLY A 1 265 ? 8.218 -6.818 1.694 1.00 88.44 265 GLY A C 1
ATOM 2122 O O . GLY A 1 265 ? 7.079 -6.451 1.427 1.00 88.44 265 GLY A O 1
ATOM 2123 N N . ILE A 1 266 ? 9.246 -6.633 0.862 1.00 92.69 266 ILE A N 1
ATOM 2124 C CA . ILE A 1 266 ? 9.172 -5.882 -0.392 1.00 92.69 266 ILE A CA 1
ATOM 2125 C C . ILE A 1 266 ? 9.530 -6.805 -1.557 1.00 92.69 266 ILE A C 1
ATOM 2127 O O . ILE A 1 266 ? 10.545 -7.505 -1.530 1.00 92.69 266 ILE A O 1
ATOM 2131 N N . TRP A 1 267 ? 8.706 -6.794 -2.602 1.00 94.94 267 TRP A N 1
ATOM 2132 C CA . TRP A 1 267 ? 9.028 -7.455 -3.865 1.00 94.94 267 TRP A CA 1
ATOM 2133 C C . TRP A 1 267 ? 10.048 -6.626 -4.635 1.00 94.94 267 TRP A C 1
ATOM 2135 O O . TRP A 1 267 ? 9.846 -5.432 -4.860 1.00 94.94 267 TRP A O 1
ATOM 2145 N N . LYS A 1 268 ? 11.153 -7.260 -5.024 1.00 95.38 268 LYS A N 1
ATOM 2146 C CA . LYS A 1 268 ? 12.264 -6.605 -5.709 1.00 95.38 268 LYS A CA 1
ATOM 2147 C C . LYS A 1 268 ? 12.574 -7.296 -7.028 1.00 95.38 268 LYS A C 1
ATOM 2149 O O . LYS A 1 268 ? 12.854 -8.492 -7.055 1.00 95.38 268 LYS A O 1
ATOM 2154 N N . LEU A 1 269 ? 12.526 -6.545 -8.122 1.00 96.12 269 LEU A N 1
ATOM 2155 C CA . LEU A 1 269 ? 12.775 -7.038 -9.471 1.00 96.12 269 LEU A CA 1
ATOM 2156 C C . LEU A 1 269 ? 14.255 -7.378 -9.653 1.00 96.12 269 LEU A C 1
ATOM 2158 O O . LEU A 1 269 ? 15.128 -6.547 -9.406 1.00 96.12 269 LEU A O 1
ATOM 2162 N N . ARG A 1 270 ? 14.556 -8.582 -10.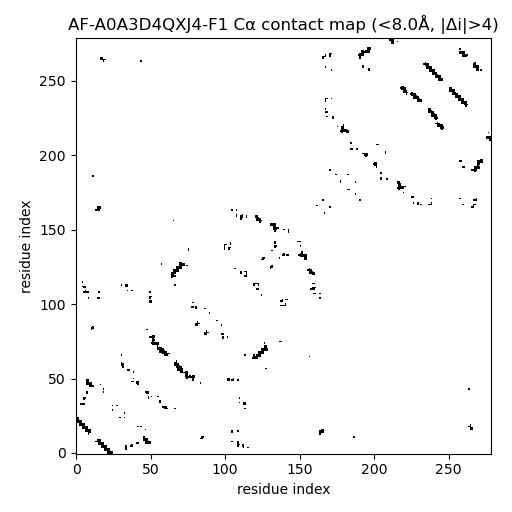138 1.00 95.19 270 ARG A N 1
ATOM 2163 C CA . ARG A 1 270 ? 15.876 -8.861 -10.704 1.00 95.19 270 ARG A CA 1
ATOM 2164 C C . ARG A 1 270 ? 15.961 -8.163 -12.048 1.00 95.19 270 ARG A C 1
ATOM 2166 O O . ARG A 1 270 ? 15.185 -8.476 -12.946 1.00 95.19 270 ARG A O 1
ATOM 2173 N N . LEU A 1 271 ? 16.875 -7.207 -12.169 1.00 89.56 271 LEU A N 1
ATOM 2174 C CA . LEU A 1 271 ? 17.012 -6.412 -13.383 1.00 89.56 271 LEU A CA 1
ATOM 2175 C C . LEU A 1 271 ? 17.456 -7.307 -14.556 1.00 89.56 271 LEU A C 1
ATOM 2177 O O . LEU A 1 271 ? 18.486 -7.978 -14.421 1.00 89.56 271 LEU A O 1
ATOM 2181 N N . PRO A 1 272 ? 16.709 -7.350 -15.674 1.00 86.94 272 PRO A N 1
ATOM 2182 C CA . PRO A 1 272 ? 17.168 -7.990 -16.902 1.00 86.94 272 PRO A CA 1
ATOM 2183 C C . PRO A 1 272 ? 18.278 -7.173 -17.570 1.00 86.94 272 PRO A C 1
ATOM 2185 O O . PRO A 1 272 ? 18.162 -5.952 -17.675 1.00 86.94 272 PRO A O 1
ATOM 2188 N N . GLU A 1 273 ? 19.311 -7.838 -18.095 1.00 77.69 273 GLU A N 1
ATOM 2189 C CA . GLU A 1 273 ? 20.351 -7.187 -18.913 1.00 77.69 273 GLU A CA 1
ATOM 2190 C C . GLU A 1 273 ? 19.767 -6.432 -20.113 1.00 77.69 273 GLU A C 1
ATOM 2192 O O . GLU A 1 273 ? 20.253 -5.361 -20.457 1.00 77.69 273 GLU A O 1
ATOM 2197 N N . SER A 1 274 ? 18.688 -6.939 -20.720 1.00 73.62 274 SER A N 1
ATOM 2198 C CA . SER A 1 274 ? 18.012 -6.296 -21.855 1.00 73.62 274 SER A CA 1
ATOM 2199 C C . SER A 1 274 ? 17.510 -4.883 -21.546 1.00 73.62 274 SER A C 1
ATOM 2201 O O . SER A 1 274 ? 17.381 -4.073 -22.461 1.00 73.62 274 SER A O 1
ATOM 2203 N N . PHE A 1 275 ? 17.242 -4.564 -20.275 1.00 74.94 275 PHE A N 1
ATOM 2204 C CA . PHE A 1 275 ? 16.786 -3.231 -19.862 1.00 74.94 275 PHE A CA 1
ATOM 2205 C C . PHE A 1 275 ? 17.947 -2.269 -19.626 1.00 74.94 275 PHE A C 1
ATOM 2207 O O . PHE A 1 275 ? 17.741 -1.064 -19.482 1.00 74.94 275 PHE A O 1
ATOM 2214 N N . ILE A 1 276 ? 19.172 -2.789 -19.598 1.00 68.50 276 ILE A N 1
ATOM 2215 C CA . ILE A 1 276 ? 20.382 -2.013 -19.416 1.00 68.50 276 ILE A CA 1
ATOM 2216 C C . ILE A 1 276 ? 21.153 -2.039 -20.730 1.00 68.50 276 ILE A C 1
ATOM 2218 O O . ILE A 1 276 ? 21.967 -2.921 -20.989 1.00 68.50 276 ILE A O 1
ATOM 2222 N N . GLN A 1 277 ? 20.947 -1.026 -21.567 1.00 63.44 277 GLN A N 1
ATOM 2223 C CA . GLN A 1 277 ? 21.928 -0.737 -22.609 1.00 63.44 277 GLN A CA 1
ATOM 2224 C C . GLN A 1 277 ? 23.172 -0.163 -21.922 1.00 63.44 277 GLN A C 1
ATOM 2226 O O . GLN A 1 277 ? 23.272 1.043 -21.693 1.00 63.44 277 GLN A O 1
ATOM 2231 N N . LEU A 1 278 ? 24.065 -1.052 -21.487 1.00 51.59 278 LEU A N 1
ATOM 2232 C CA . LEU A 1 278 ? 25.359 -0.692 -20.917 1.00 51.59 278 LEU A CA 1
ATOM 2233 C C . LEU A 1 278 ? 26.212 -0.016 -22.000 1.00 51.59 278 LEU A C 1
ATOM 2235 O O . LEU A 1 278 ? 26.196 -0.440 -23.158 1.00 51.59 278 LEU A O 1
ATOM 2239 N N . ARG A 1 279 ? 26.907 1.061 -21.621 1.00 47.72 279 ARG A N 1
ATOM 2240 C CA . ARG A 1 279 ? 27.850 1.774 -22.499 1.00 47.72 279 ARG A CA 1
ATOM 2241 C C . ARG A 1 279 ? 29.083 0.946 -22.850 1.00 47.72 279 ARG A C 1
ATOM 2243 O O . ARG A 1 279 ? 29.566 0.202 -21.970 1.00 47.72 279 ARG A O 1
#

Mean predicted aligned error: 5.17 Å

Foldseek 3Di:
DDWFWFWFQFQQDQFTFIFIDDDDDDPDDPLVVLVVVLVVFDPDPRGTRLAQPPKDWPDWDDDQQEIETEIEPSRQDFTPLCRGPPRNDDDPVCRLVVRLSSLVRNVLRSQQRNLVDPRHFWYQYHYPNDQAFCQSSSNQVVDDPPDPHDRRRGDDTDGRDCVRHDDLLVLVVVVVVCLQAPHDCVSNVVQADCAAPVGDGDDPSVVLVVFFDNPSHRQKAADPDQWPDKADDDFKIWTWGWIWGPPDPPIDIDTDIWMWGQDSRGTHTRHYVSSGPTD